Protein AF-R9M373-F1 (afdb_monomer_lite)

Foldseek 3Di:
DDFAAAPQDLCQAVQNNVVLCVQPVQQAQDQFKWKAFLLARHTWTDCLFDADSPPRDTDPDDPVDKDWTWAADPVQAKTWTWIHDNNQSKIWGKIWGGVQLAADSRSSSVRHHRVVSRVAQDPCSRQFTSMWMAGRNPRDTHTDGPPDQWDDDAQKTKGWDWDDDPDDPTTMIIIMMGRHHDPDDDDD

Sequence (188 aa):
ETRYSSNTSDEDCYLCGGGIESLVPSYWGQDNIALISLNTFEIKPLEINRYDRLNGQLIEEYAGVVSFGGGGSTDGGFSASLMLDYDRGYATGSVDFLADETLDVDKAASFLCADCLNEILPQKVSQCFGVGAINLATKEIQLFEENLAGFGLEDFYIDCNLAERKNGDSRQMDILIFYCPIRYEETP

Radius of gyration: 16.65 Å; chains: 1; bounding box: 42×46×45 Å

Secondary structure (DSSP, 8-state):
---------TTT-TTTSS-GGGTSTTTTTSS-EEEEETTT--EEEE-SS-B-TTT--B--S----EEEEEEE-TTS--EEEEEEETTTTEEEEEEE-GGGSS--HHHHHHHS-HHHHHHHS-TTGGGEEEEEEEETTT--EEEEETT--EEEETTEEEEEEEE--SS-SS-EEEEEEEE---SSPPP-

Structure (mmCIF, N/CA/C/O backbone):
data_AF-R9M373-F1
#
_entry.id   AF-R9M373-F1
#
loop_
_atom_site.group_PDB
_atom_site.id
_atom_site.type_symbol
_atom_site.label_atom_id
_atom_site.label_alt_id
_atom_site.label_comp_id
_atom_site.label_asym_id
_atom_site.label_entity_id
_atom_site.label_seq_id
_atom_site.pdbx_PDB_ins_code
_atom_site.Cartn_x
_atom_site.Cartn_y
_atom_site.Cartn_z
_atom_site.occupancy
_atom_site.B_iso_or_equiv
_atom_site.auth_seq_id
_atom_site.auth_comp_id
_atom_site.auth_asym_id
_atom_site.auth_atom_id
_atom_site.pdbx_PDB_model_num
ATOM 1 N N . GLU A 1 1 ? -11.191 -17.474 18.872 1.00 67.94 1 GLU A N 1
ATOM 2 C CA . GLU A 1 1 ? -10.934 -16.739 17.621 1.00 67.94 1 GLU A CA 1
ATOM 3 C C . GLU A 1 1 ? -11.798 -15.496 17.627 1.00 67.94 1 GLU A C 1
ATOM 5 O O . GLU A 1 1 ? -12.992 -15.614 17.892 1.00 67.94 1 GLU A O 1
ATOM 10 N N . THR A 1 2 ? -11.195 -14.324 17.444 1.00 81.62 2 THR A N 1
ATOM 11 C CA . THR A 1 2 ? -11.949 -13.090 17.195 1.00 81.62 2 THR A CA 1
ATOM 12 C C . THR A 1 2 ? -12.464 -13.168 15.765 1.00 81.62 2 THR A C 1
ATOM 14 O O . THR A 1 2 ? -11.688 -13.498 14.874 1.00 81.62 2 THR A O 1
ATOM 17 N N . ARG A 1 3 ? -13.760 -12.931 15.555 1.00 89.44 3 ARG A N 1
ATOM 18 C CA . ARG A 1 3 ? -14.347 -12.818 14.219 1.00 89.44 3 ARG A CA 1
ATOM 19 C C . ARG A 1 3 ? -14.961 -11.444 14.056 1.00 89.44 3 ARG A C 1
ATOM 21 O O . ARG A 1 3 ? -15.673 -10.985 14.950 1.00 89.44 3 ARG A O 1
ATOM 28 N N . TYR A 1 4 ? -14.702 -10.835 12.913 1.00 92.25 4 TYR A N 1
ATOM 29 C CA . TYR A 1 4 ? -15.254 -9.552 12.518 1.00 92.25 4 TYR A CA 1
ATOM 30 C C . TYR A 1 4 ? -16.490 -9.770 11.648 1.00 92.25 4 TYR A C 1
ATOM 32 O O . TYR A 1 4 ? -16.604 -10.776 10.946 1.00 92.25 4 TYR A O 1
ATOM 40 N N . SER A 1 5 ? -17.441 -8.846 11.723 1.00 93.69 5 SER A N 1
ATOM 41 C CA . SER A 1 5 ? -18.683 -8.896 10.953 1.00 93.69 5 SER A CA 1
ATOM 42 C C . SER A 1 5 ? -18.801 -7.666 10.074 1.00 93.69 5 SER A C 1
ATOM 44 O O . SER A 1 5 ? -18.445 -6.573 10.505 1.00 93.69 5 SER A O 1
ATOM 46 N N . SER A 1 6 ? -19.373 -7.843 8.891 1.00 96.44 6 SER A N 1
ATOM 47 C CA . SER A 1 6 ? -19.693 -6.765 7.965 1.00 96.44 6 SER A CA 1
ATOM 48 C C . SER A 1 6 ? -21.074 -6.998 7.357 1.00 96.44 6 SER A C 1
ATOM 50 O O . SER A 1 6 ? -21.502 -8.144 7.211 1.00 96.44 6 SER A O 1
ATOM 52 N N . ASN A 1 7 ? -21.769 -5.907 7.031 1.00 95.94 7 ASN A N 1
ATOM 53 C CA . ASN A 1 7 ? -23.019 -5.938 6.266 1.00 95.94 7 ASN A CA 1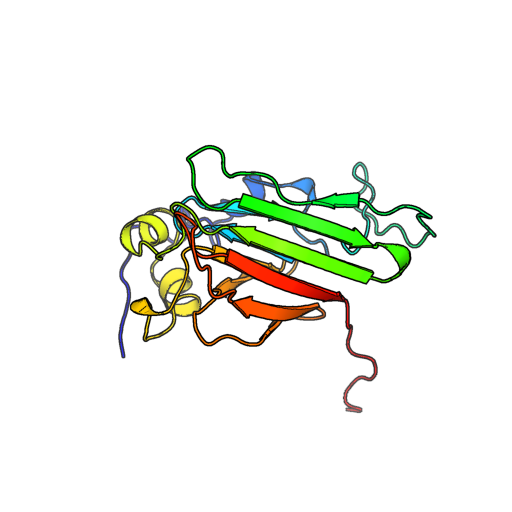
ATOM 54 C C . ASN A 1 7 ? -22.785 -5.739 4.759 1.00 95.94 7 ASN A C 1
ATOM 56 O O . ASN A 1 7 ? -23.743 -5.790 3.989 1.00 95.94 7 ASN A O 1
ATOM 60 N N . THR A 1 8 ? -21.543 -5.475 4.352 1.00 96.00 8 THR A N 1
ATOM 61 C CA . THR A 1 8 ? -21.141 -5.308 2.954 1.00 96.00 8 THR A CA 1
ATOM 62 C C . THR A 1 8 ? -21.197 -6.663 2.259 1.00 96.00 8 THR A C 1
ATOM 64 O O . THR A 1 8 ? -20.643 -7.642 2.767 1.00 96.00 8 THR A O 1
ATOM 67 N N . SER A 1 9 ? -21.906 -6.720 1.131 1.00 96.50 9 SER A N 1
ATOM 68 C CA . SER A 1 9 ? -21.989 -7.916 0.290 1.00 96.50 9 SER A CA 1
ATOM 69 C C . SER A 1 9 ? -20.640 -8.204 -0.377 1.00 96.50 9 SER A C 1
ATOM 71 O O . SER A 1 9 ? -19.768 -7.335 -0.420 1.00 96.50 9 SER A O 1
ATOM 73 N N . ASP A 1 10 ? -20.454 -9.410 -0.911 1.00 95.94 10 ASP A N 1
ATOM 74 C CA . ASP A 1 10 ? -19.231 -9.729 -1.655 1.00 95.94 10 ASP A CA 1
ATOM 75 C C . ASP A 1 10 ? -19.143 -8.907 -2.949 1.00 95.94 10 ASP A C 1
ATOM 77 O O . ASP A 1 10 ? -18.059 -8.495 -3.352 1.00 95.94 10 ASP A O 1
ATOM 81 N N . GLU A 1 11 ? -20.284 -8.601 -3.571 1.00 95.81 11 GLU A N 1
ATOM 82 C CA . GLU A 1 11 ? -20.364 -7.782 -4.780 1.00 95.81 11 GLU A CA 1
ATOM 83 C C . GLU A 1 11 ? -20.039 -6.304 -4.526 1.00 95.81 11 GLU A C 1
ATOM 85 O O . GLU A 1 11 ? -19.428 -5.659 -5.376 1.00 95.81 11 GLU A O 1
ATOM 90 N N . ASP A 1 12 ? -20.420 -5.770 -3.362 1.00 96.38 12 ASP A N 1
ATOM 91 C CA . ASP A 1 12 ? -20.138 -4.383 -2.965 1.00 96.38 12 ASP A CA 1
ATOM 92 C C . ASP A 1 12 ? -18.781 -4.237 -2.250 1.00 96.38 12 ASP A C 1
ATOM 94 O O . ASP A 1 12 ? -18.346 -3.122 -1.947 1.00 96.38 12 ASP A O 1
ATOM 98 N N . CYS A 1 13 ? -18.101 -5.349 -1.958 1.00 96.88 13 CYS A N 1
ATOM 99 C CA . CYS A 1 13 ? -16.799 -5.348 -1.308 1.00 96.88 13 CYS A CA 1
ATOM 100 C C . CYS A 1 13 ? -15.753 -4.702 -2.215 1.00 96.88 13 CYS A C 1
ATOM 102 O O . CYS A 1 13 ? -15.557 -5.098 -3.365 1.00 96.88 13 CYS A O 1
ATOM 104 N N . TYR A 1 14 ? -14.998 -3.748 -1.682 1.00 95.88 14 TYR A N 1
ATOM 105 C CA . TYR A 1 14 ? -13.981 -3.073 -2.477 1.00 95.88 14 TYR A CA 1
ATOM 106 C C . TYR A 1 14 ? -12.875 -4.034 -2.925 1.00 95.88 14 TYR A C 1
ATOM 108 O O . TYR A 1 14 ? -12.400 -3.914 -4.049 1.00 95.88 14 TYR A O 1
ATOM 116 N N . LEU A 1 15 ? -12.488 -5.007 -2.096 1.00 95.25 15 LEU A N 1
ATOM 117 C CA . LEU A 1 15 ? -11.360 -5.888 -2.396 1.00 95.25 15 LEU A CA 1
ATOM 118 C C . LEU A 1 15 ? -11.719 -7.012 -3.383 1.00 95.25 15 LEU A C 1
ATOM 120 O O . LEU A 1 15 ? -11.075 -7.148 -4.429 1.00 95.25 15 LEU A O 1
ATOM 124 N N . CYS A 1 16 ? -12.748 -7.805 -3.062 1.00 95.94 16 CYS A N 1
ATOM 125 C CA . CYS A 1 16 ? -13.156 -8.964 -3.865 1.00 95.94 16 CYS A CA 1
ATOM 126 C C . CYS A 1 16 ? -14.261 -8.654 -4.891 1.00 95.94 16 CYS A C 1
ATOM 128 O O . CYS A 1 16 ? -14.326 -9.326 -5.919 1.00 95.94 16 CYS A O 1
ATOM 130 N N . GLY A 1 17 ? -15.071 -7.616 -4.663 1.00 93.75 17 GLY A N 1
ATOM 131 C CA . GLY A 1 17 ? -16.149 -7.176 -5.558 1.00 93.75 17 GLY A CA 1
ATOM 132 C C . GLY A 1 17 ? -15.700 -6.235 -6.682 1.00 93.75 17 GLY A C 1
ATOM 133 O O . GLY A 1 17 ? -16.482 -5.908 -7.571 1.00 93.75 17 GLY A O 1
ATOM 134 N N . GLY A 1 18 ? -14.431 -5.816 -6.692 1.00 89.44 18 GLY A N 1
ATOM 135 C CA . GLY A 1 18 ? -13.848 -5.016 -7.775 1.00 89.44 18 GLY A CA 1
ATOM 136 C C . GLY A 1 18 ? -13.928 -3.493 -7.582 1.00 89.44 18 GLY A C 1
ATOM 137 O O . GLY A 1 18 ? -13.650 -2.728 -8.509 1.00 89.44 18 GLY A O 1
ATOM 138 N N . GLY A 1 19 ? -14.356 -3.024 -6.404 1.00 90.19 19 GLY A N 1
ATOM 139 C CA . GLY A 1 19 ? -14.487 -1.590 -6.119 1.00 90.19 19 GLY A CA 1
ATOM 140 C C . GLY A 1 19 ? -13.140 -0.862 -6.045 1.00 90.19 19 GLY A C 1
ATOM 141 O O . GLY A 1 19 ? -13.025 0.287 -6.483 1.00 90.19 19 GLY A O 1
ATOM 142 N N . ILE A 1 20 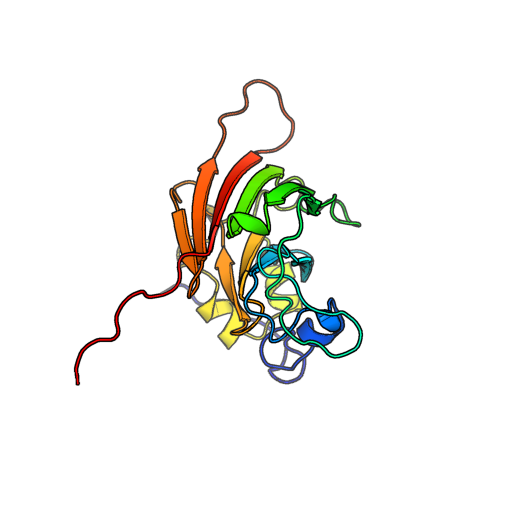? -12.101 -1.539 -5.551 1.00 93.31 20 ILE A N 1
ATOM 143 C CA . ILE A 1 20 ? -10.762 -0.980 -5.341 1.00 93.31 20 ILE A CA 1
ATOM 144 C C . ILE A 1 20 ? -10.065 -0.625 -6.665 1.00 93.31 20 ILE A C 1
ATOM 146 O O . ILE A 1 20 ? -9.329 0.364 -6.742 1.00 93.31 20 ILE A O 1
ATOM 150 N N . GLU A 1 21 ? -10.375 -1.347 -7.746 1.00 92.44 21 GLU A N 1
ATOM 151 C CA . GLU A 1 21 ? -9.830 -1.119 -9.085 1.00 92.44 21 GLU A CA 1
ATOM 152 C C . GLU A 1 21 ? -10.162 0.270 -9.631 1.00 92.44 21 GLU A C 1
ATOM 154 O O . GLU A 1 21 ? -9.400 0.839 -10.413 1.00 92.44 21 GLU A O 1
ATOM 159 N N . SER A 1 22 ? -11.278 0.848 -9.189 1.00 91.50 22 SER A N 1
ATOM 160 C CA . SER A 1 22 ? -11.727 2.166 -9.636 1.00 91.50 22 SER A CA 1
ATOM 161 C C . SER A 1 22 ? -10.944 3.336 -9.022 1.00 91.50 22 SER A C 1
ATOM 163 O O . SER A 1 22 ? -10.948 4.425 -9.596 1.00 91.50 22 SER A O 1
ATOM 165 N N . LEU A 1 23 ? -10.251 3.128 -7.894 1.00 90.12 23 LEU A N 1
ATOM 166 C CA . LEU A 1 23 ? -9.576 4.195 -7.143 1.00 90.12 23 LEU A CA 1
ATOM 167 C C . LEU A 1 23 ? -8.257 4.634 -7.794 1.00 90.12 23 LEU A C 1
ATOM 169 O O . LEU A 1 23 ? -7.962 5.826 -7.871 1.00 90.12 23 LEU A O 1
ATOM 173 N N . VAL A 1 24 ? -7.472 3.673 -8.289 1.00 92.19 24 VAL A N 1
ATOM 174 C CA . VAL A 1 24 ? -6.164 3.895 -8.935 1.00 92.19 24 VAL A CA 1
ATOM 175 C C . VAL A 1 24 ? -6.000 3.005 -10.181 1.00 92.19 24 VAL A C 1
ATOM 177 O O . VAL A 1 24 ? -5.066 2.209 -10.268 1.00 92.19 24 VAL A O 1
ATOM 180 N N . PRO A 1 25 ? -6.888 3.134 -11.186 1.00 92.06 25 PRO A N 1
ATOM 181 C CA . PRO A 1 25 ? -7.076 2.139 -12.248 1.00 92.06 25 PRO A CA 1
ATOM 182 C C . PRO A 1 25 ? -5.810 1.806 -13.040 1.00 92.06 25 PRO A C 1
ATOM 184 O O . PRO A 1 25 ? -5.611 0.661 -13.424 1.00 92.06 25 PRO A O 1
ATOM 187 N N . SER A 1 26 ? -4.928 2.782 -13.264 1.00 92.06 26 SER A N 1
ATOM 188 C CA . SER A 1 26 ? -3.692 2.572 -14.029 1.00 92.06 26 SER A CA 1
ATOM 189 C C . SER A 1 26 ? -2.624 1.753 -13.301 1.00 92.06 26 SER A C 1
ATOM 191 O O . SER A 1 26 ? -1.638 1.396 -13.938 1.00 92.06 26 SER A O 1
ATOM 193 N N . TYR A 1 27 ? -2.774 1.519 -11.995 1.00 94.56 27 TYR A N 1
ATOM 194 C CA . TYR A 1 27 ? -1.766 0.868 -11.156 1.00 94.56 27 TYR A CA 1
ATOM 195 C C . TYR A 1 27 ? -2.063 -0.605 -10.870 1.00 94.56 27 TYR A C 1
ATOM 197 O O . TYR A 1 27 ? -1.144 -1.352 -10.554 1.00 94.56 27 TYR A O 1
ATOM 205 N N . TRP A 1 28 ? -3.316 -1.038 -10.987 1.00 94.88 28 TRP A N 1
ATOM 206 C CA . TRP A 1 28 ? -3.684 -2.428 -10.723 1.00 94.88 28 TRP A CA 1
ATOM 207 C C . TRP A 1 28 ? -3.090 -3.380 -11.759 1.00 94.88 28 TRP A C 1
ATOM 209 O O . TRP A 1 28 ? -3.080 -3.091 -12.956 1.00 94.88 28 TRP A O 1
ATOM 219 N N . GLY A 1 29 ? -2.594 -4.522 -11.285 1.00 94.00 29 GLY A N 1
ATOM 220 C CA . GLY A 1 29 ? -1.852 -5.503 -12.075 1.00 94.00 29 GLY A CA 1
ATOM 221 C C . GLY A 1 29 ? -0.365 -5.181 -12.243 1.00 94.00 29 GLY A C 1
ATOM 222 O O . GLY A 1 29 ? 0.354 -5.988 -12.827 1.00 94.00 29 GLY A O 1
ATOM 223 N N . GLN A 1 30 ? 0.107 -4.031 -11.752 1.00 95.62 30 GLN A N 1
ATOM 224 C CA . GLN A 1 30 ? 1.534 -3.726 -11.727 1.00 95.62 30 GLN A CA 1
ATOM 225 C C . GLN A 1 30 ? 2.219 -4.463 -10.583 1.00 95.62 30 GLN A C 1
ATOM 227 O O . GLN A 1 30 ? 1.673 -4.562 -9.485 1.00 95.62 30 GLN A O 1
ATOM 232 N N . ASP A 1 31 ? 3.453 -4.886 -10.828 1.00 95.81 31 ASP A N 1
ATOM 233 C CA . ASP A 1 31 ? 4.348 -5.391 -9.799 1.00 95.81 31 ASP A CA 1
ATOM 234 C C . ASP A 1 31 ? 4.928 -4.209 -9.013 1.00 95.81 31 ASP A C 1
ATOM 236 O O . ASP A 1 31 ? 6.038 -3.734 -9.235 1.00 95.81 31 ASP A O 1
ATOM 240 N N . ASN A 1 32 ? 4.074 -3.629 -8.183 1.00 97.12 32 ASN A N 1
ATOM 241 C CA . ASN A 1 32 ? 4.335 -2.499 -7.310 1.00 97.12 32 ASN A CA 1
ATOM 242 C C . ASN A 1 32 ? 3.474 -2.665 -6.059 1.00 97.12 32 ASN A C 1
ATOM 244 O O . ASN A 1 32 ? 2.540 -3.470 -6.012 1.00 97.12 32 ASN A O 1
ATOM 248 N N . ILE A 1 33 ? 3.731 -1.829 -5.062 1.00 97.88 33 ILE A N 1
ATOM 249 C CA . ILE A 1 33 ? 2.896 -1.746 -3.867 1.00 97.88 33 ILE A CA 1
ATOM 250 C C . ILE A 1 33 ? 2.289 -0.353 -3.724 1.00 97.88 33 ILE A C 1
ATOM 252 O O . ILE A 1 33 ? 2.711 0.615 -4.360 1.00 97.88 33 ILE A O 1
ATOM 256 N N . ALA A 1 34 ? 1.300 -0.233 -2.854 1.00 98.06 34 ALA A N 1
ATOM 257 C CA . ALA A 1 34 ? 0.755 1.040 -2.420 1.00 98.06 34 ALA A CA 1
ATOM 258 C C . ALA A 1 34 ? 0.628 1.076 -0.899 1.00 98.06 34 ALA A C 1
ATOM 260 O O . ALA A 1 34 ? 0.537 0.039 -0.246 1.00 98.06 34 ALA A O 1
ATOM 261 N N . LEU A 1 35 ? 0.579 2.281 -0.341 1.00 98.12 35 LEU A N 1
ATOM 262 C CA . LEU A 1 35 ? 0.073 2.480 1.014 1.00 98.12 35 LEU A CA 1
ATOM 263 C C . LEU A 1 35 ? -1.449 2.588 0.951 1.00 98.12 35 LEU A C 1
ATOM 265 O O . LEU A 1 35 ? -1.972 3.266 0.065 1.00 98.12 35 LEU A O 1
ATOM 269 N N . ILE A 1 36 ? -2.147 1.949 1.882 1.00 97.62 36 ILE A N 1
ATOM 270 C CA . ILE A 1 36 ? -3.611 1.946 1.951 1.00 97.62 36 ILE A CA 1
ATOM 271 C C . ILE A 1 36 ? -4.077 2.290 3.362 1.00 97.62 36 ILE A C 1
ATOM 273 O O . ILE A 1 36 ? -3.526 1.777 4.334 1.00 97.62 36 ILE A O 1
ATOM 277 N N . SER A 1 37 ? -5.105 3.131 3.474 1.00 97.25 37 SER A N 1
ATOM 278 C CA . SER A 1 37 ? -5.866 3.302 4.716 1.00 97.25 37 SER A CA 1
ATOM 279 C C . SER A 1 37 ? -7.083 2.385 4.706 1.00 97.25 37 SER A C 1
ATOM 281 O O . SER A 1 37 ? -7.875 2.452 3.777 1.00 97.25 37 SER A O 1
ATOM 283 N N . LEU A 1 38 ? -7.301 1.564 5.731 1.00 96.50 38 LEU A N 1
ATOM 284 C CA . LEU A 1 38 ? -8.555 0.813 5.880 1.00 96.50 38 LEU A CA 1
ATOM 285 C C . LEU A 1 38 ? -9.683 1.649 6.490 1.00 96.50 38 LEU A C 1
ATOM 287 O O . LEU A 1 38 ? -10.848 1.276 6.379 1.00 96.50 38 LEU A O 1
ATOM 291 N N . ASN A 1 39 ? -9.360 2.785 7.108 1.00 95.94 39 ASN A N 1
ATOM 292 C CA . ASN A 1 39 ? -10.372 3.681 7.661 1.00 95.94 39 ASN A CA 1
ATOM 293 C C . ASN A 1 39 ? -11.079 4.485 6.563 1.00 95.94 39 ASN A C 1
ATOM 295 O O . ASN A 1 39 ? -12.241 4.853 6.729 1.00 95.94 39 ASN A O 1
ATOM 299 N N . THR A 1 40 ? -10.372 4.798 5.475 1.00 94.88 40 THR A N 1
ATOM 300 C CA . THR A 1 40 ? -10.854 5.691 4.405 1.00 94.88 40 THR A CA 1
ATOM 301 C C . THR A 1 40 ? -10.827 5.034 3.027 1.00 94.88 40 THR A C 1
ATOM 303 O O . THR A 1 40 ? -11.447 5.534 2.090 1.00 94.88 40 THR A O 1
ATOM 306 N N . PHE A 1 41 ? -10.123 3.906 2.902 1.00 93.81 41 PHE A N 1
ATOM 307 C CA . PHE A 1 41 ? -9.837 3.213 1.647 1.00 93.81 41 PHE A CA 1
ATOM 308 C C . PHE A 1 41 ? -9.029 4.042 0.636 1.00 93.81 41 PHE A C 1
ATOM 310 O O . PHE A 1 41 ? -8.964 3.698 -0.543 1.00 93.81 41 PHE A O 1
ATOM 317 N N . GLU A 1 42 ? -8.371 5.120 1.083 1.00 95.12 42 GLU A N 1
ATOM 318 C CA . GLU A 1 42 ? -7.464 5.898 0.240 1.00 95.12 42 GLU A CA 1
ATOM 319 C C . GLU A 1 42 ? -6.173 5.110 -0.045 1.00 95.12 42 GLU A C 1
ATOM 321 O O . GLU A 1 42 ? -5.578 4.513 0.856 1.00 95.12 42 GLU A O 1
ATOM 326 N N . ILE A 1 43 ? -5.731 5.130 -1.308 1.00 95.88 43 ILE A N 1
ATOM 327 C CA . ILE A 1 43 ? -4.579 4.369 -1.805 1.00 95.88 43 ILE A CA 1
ATOM 328 C C . ILE A 1 43 ? -3.544 5.328 -2.382 1.00 95.88 43 ILE A C 1
ATOM 330 O O . ILE A 1 43 ? -3.859 6.183 -3.210 1.00 95.88 43 ILE A O 1
ATOM 334 N N . LYS A 1 44 ? -2.285 5.150 -1.981 1.00 96.50 44 LYS A N 1
ATOM 335 C CA . LYS A 1 44 ? -1.132 5.915 -2.465 1.00 96.50 44 LYS A CA 1
ATOM 336 C C . LYS A 1 44 ? -0.122 4.961 -3.110 1.00 96.50 44 LYS A C 1
ATOM 338 O O . LYS A 1 44 ? 0.703 4.388 -2.395 1.00 96.50 44 LYS A O 1
ATOM 343 N N . PRO A 1 45 ? -0.187 4.766 -4.440 1.00 96.88 45 PRO A N 1
ATOM 344 C CA . PRO A 1 45 ? 0.740 3.900 -5.160 1.00 96.88 45 PRO A CA 1
ATOM 345 C C . PRO A 1 45 ? 2.192 4.356 -5.025 1.00 96.88 45 PRO A C 1
ATOM 347 O O . PRO A 1 45 ? 2.490 5.550 -5.118 1.00 96.88 45 PRO A O 1
ATOM 350 N N . LEU A 1 46 ? 3.091 3.393 -4.845 1.00 96.75 46 LEU A N 1
ATOM 351 C CA . LEU A 1 46 ? 4.533 3.591 -4.804 1.00 96.75 46 LEU A CA 1
ATOM 352 C C . LEU A 1 46 ? 5.134 2.936 -6.046 1.00 96.75 46 LEU A C 1
ATOM 354 O O . LEU A 1 46 ? 5.265 1.720 -6.130 1.00 96.75 46 LEU A O 1
ATOM 358 N N . GLU A 1 47 ? 5.462 3.763 -7.035 1.00 93.75 47 GLU A N 1
ATOM 359 C CA . GLU A 1 47 ? 6.049 3.302 -8.293 1.00 93.75 47 GLU A CA 1
ATOM 360 C C . GLU A 1 47 ? 7.540 3.012 -8.070 1.00 93.75 47 GLU A C 1
ATOM 362 O O . GLU A 1 47 ? 8.368 3.915 -8.144 1.00 93.75 47 GLU A O 1
ATOM 367 N N . ILE A 1 48 ? 7.879 1.771 -7.724 1.00 95.56 48 ILE A N 1
ATOM 368 C CA . ILE A 1 48 ? 9.268 1.297 -7.646 1.00 95.56 48 ILE A CA 1
ATOM 369 C C . ILE A 1 48 ? 9.678 0.763 -9.022 1.00 95.56 48 ILE A C 1
ATOM 371 O O . ILE A 1 48 ? 10.687 1.193 -9.581 1.00 95.56 48 ILE A O 1
ATOM 375 N N . ASN A 1 49 ? 8.834 -0.088 -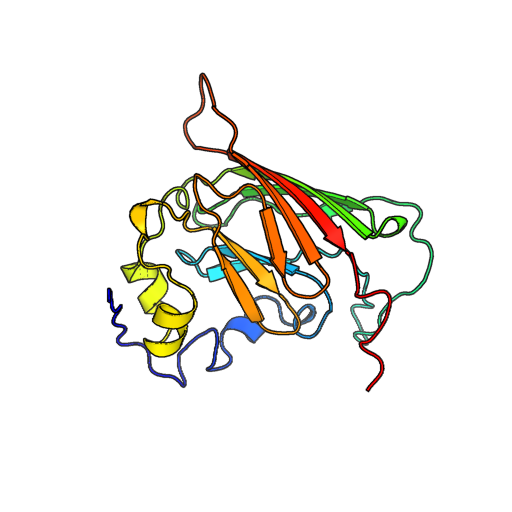9.603 1.00 96.19 49 ASN A N 1
ATOM 376 C CA . ASN A 1 49 ? 8.895 -0.510 -10.995 1.00 96.19 49 ASN A CA 1
ATOM 377 C C . ASN A 1 49 ? 8.107 0.479 -11.864 1.00 96.19 49 ASN A C 1
ATOM 379 O O . ASN A 1 49 ? 6.965 0.823 -11.557 1.00 96.19 49 ASN A O 1
ATOM 383 N N . ARG A 1 50 ? 8.702 0.963 -12.957 1.00 95.81 50 ARG A N 1
ATOM 384 C CA . ARG A 1 50 ? 8.075 1.990 -13.805 1.00 95.81 50 ARG A CA 1
ATOM 385 C C . ARG A 1 50 ? 7.237 1.369 -14.906 1.00 95.81 50 ARG A C 1
ATOM 387 O O . ARG A 1 50 ? 7.701 0.464 -15.588 1.00 95.81 50 ARG A O 1
ATOM 394 N N . TYR A 1 51 ? 6.056 1.926 -15.145 1.00 95.81 51 TYR A N 1
ATOM 395 C CA . TYR A 1 51 ? 5.146 1.461 -16.190 1.00 95.81 51 TYR A CA 1
ATOM 396 C C . TYR A 1 51 ? 4.731 2.603 -17.113 1.00 95.81 51 TYR A C 1
ATOM 398 O O . TYR A 1 51 ? 4.450 3.723 -16.674 1.00 95.81 51 TYR A O 1
ATOM 406 N N . ASP A 1 52 ? 4.656 2.312 -18.408 1.00 92.69 52 ASP A N 1
ATOM 407 C CA . ASP A 1 52 ? 4.117 3.238 -19.393 1.00 92.69 52 ASP A CA 1
ATOM 408 C C . ASP A 1 52 ? 2.615 3.422 -19.153 1.00 92.69 52 ASP A C 1
ATOM 410 O O . ASP A 1 52 ? 1.830 2.475 -19.104 1.00 92.69 52 ASP A O 1
ATOM 414 N N . ARG A 1 53 ? 2.197 4.678 -18.990 1.00 86.62 53 ARG A N 1
ATOM 415 C CA . ARG A 1 53 ? 0.820 5.021 -18.609 1.00 86.62 53 ARG A CA 1
ATOM 416 C C . ARG A 1 53 ? -0.203 4.803 -19.722 1.00 86.62 53 ARG A C 1
ATOM 418 O O . ARG A 1 53 ? -1.397 4.789 -19.432 1.00 86.62 53 ARG A O 1
ATOM 425 N N . LEU A 1 54 ? 0.234 4.692 -20.975 1.00 87.88 54 LEU A N 1
ATOM 426 C CA . LEU A 1 54 ? -0.641 4.524 -22.134 1.00 87.88 54 LEU A CA 1
ATOM 427 C C . LEU A 1 54 ? -0.901 3.051 -22.433 1.00 87.88 54 LEU A C 1
ATOM 429 O O . LEU A 1 54 ? -2.029 2.697 -22.769 1.00 87.88 54 LEU A O 1
ATOM 433 N N . ASN A 1 55 ? 0.129 2.209 -22.350 1.00 89.50 55 ASN A N 1
ATOM 434 C CA . ASN A 1 55 ? 0.037 0.800 -22.735 1.00 89.50 55 ASN A CA 1
ATOM 435 C C . ASN A 1 55 ? 0.209 -0.189 -21.565 1.00 89.50 55 ASN A C 1
ATOM 437 O O . ASN A 1 55 ? -0.016 -1.381 -21.765 1.00 89.50 55 ASN A O 1
ATOM 441 N N . GLY A 1 56 ? 0.573 0.287 -20.370 1.00 90.06 56 GLY A N 1
ATOM 442 C CA . GLY A 1 56 ? 0.738 -0.532 -19.168 1.00 90.06 56 GLY A CA 1
ATOM 443 C C . GLY A 1 56 ? 1.965 -1.446 -19.184 1.00 90.06 56 GLY A C 1
ATOM 444 O O . GLY A 1 56 ? 2.027 -2.374 -18.385 1.00 90.06 56 GLY A O 1
ATOM 445 N N . GLN A 1 57 ? 2.922 -1.238 -20.092 1.00 94.88 57 GLN A N 1
ATOM 446 C CA . GLN A 1 57 ? 4.136 -2.052 -20.177 1.00 94.88 57 GLN A CA 1
ATOM 447 C C . GLN A 1 57 ? 5.200 -1.579 -19.190 1.00 94.88 57 GLN A C 1
ATOM 449 O O . GLN A 1 57 ? 5.369 -0.378 -18.974 1.00 94.88 57 GLN A O 1
ATOM 454 N N . LEU A 1 58 ? 5.936 -2.537 -18.624 1.00 95.69 58 LEU A N 1
ATOM 455 C CA . LEU A 1 58 ? 7.095 -2.269 -17.779 1.00 95.69 58 LEU A CA 1
ATOM 456 C C . LEU A 1 58 ? 8.175 -1.529 -18.587 1.00 95.69 58 LEU A C 1
ATOM 458 O O . LEU A 1 58 ? 8.505 -1.916 -19.708 1.00 95.69 58 LEU A O 1
ATOM 462 N N . ILE A 1 59 ? 8.72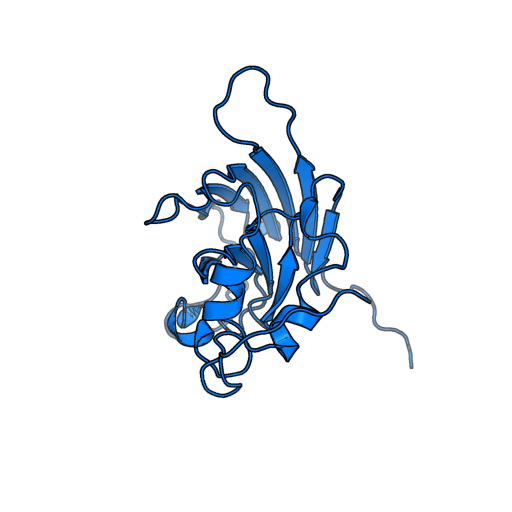5 -0.464 -18.008 1.00 95.88 59 ILE A N 1
ATOM 463 C CA . ILE A 1 59 ? 9.807 0.335 -18.583 1.00 95.88 59 ILE A CA 1
ATOM 464 C C . ILE A 1 59 ? 11.133 -0.151 -17.993 1.00 95.88 59 ILE A C 1
ATOM 466 O O . ILE A 1 59 ? 11.551 0.285 -16.920 1.00 95.88 59 ILE A O 1
ATOM 470 N N . GLU A 1 60 ? 11.824 -1.015 -18.732 1.00 93.75 60 GLU A N 1
ATOM 471 C CA . GLU A 1 60 ? 13.132 -1.580 -18.365 1.00 93.75 60 GLU A CA 1
ATOM 472 C C . GLU A 1 60 ? 14.302 -0.704 -18.855 1.00 93.75 60 GLU A C 1
ATOM 474 O O . GLU A 1 60 ? 15.256 -1.166 -19.482 1.00 93.75 60 GLU A O 1
ATOM 479 N N . GLU A 1 61 ? 14.217 0.600 -18.594 1.00 94.50 61 GLU A N 1
ATOM 480 C CA . GLU A 1 61 ? 15.231 1.585 -18.984 1.00 94.50 61 GLU A CA 1
ATOM 481 C C . GLU A 1 61 ? 15.768 2.335 -17.762 1.00 94.50 61 GLU A C 1
ATOM 483 O O . GLU A 1 61 ? 15.068 2.494 -16.763 1.00 94.50 61 GLU A O 1
ATOM 488 N N . TYR A 1 62 ? 16.995 2.853 -17.856 1.00 94.44 62 TYR A N 1
ATOM 489 C CA . TYR A 1 62 ? 17.585 3.696 -16.813 1.00 94.44 62 TYR A CA 1
ATOM 490 C C . TYR A 1 62 ? 16.834 5.033 -16.701 1.00 94.44 62 TYR A C 1
ATOM 492 O O . TYR A 1 62 ? 16.664 5.744 -17.694 1.00 94.44 62 TYR A O 1
ATOM 500 N N . ALA A 1 63 ? 16.376 5.385 -15.501 1.00 94.44 63 ALA A N 1
ATOM 501 C CA . ALA A 1 63 ? 15.647 6.616 -15.216 1.00 94.44 63 ALA A CA 1
ATOM 502 C C . ALA A 1 63 ? 16.589 7.815 -15.048 1.00 94.44 63 ALA A C 1
ATOM 504 O O . ALA A 1 63 ? 16.316 8.897 -15.570 1.00 94.44 63 ALA A O 1
ATOM 505 N N . GLY A 1 64 ? 17.682 7.637 -14.301 1.00 94.62 64 GLY A N 1
ATOM 506 C CA . GLY A 1 64 ? 18.632 8.693 -13.949 1.00 94.62 64 GLY A CA 1
ATOM 507 C C . GLY A 1 64 ? 18.075 9.763 -13.011 1.00 94.62 64 GLY A C 1
ATOM 508 O O . GLY A 1 64 ? 18.694 10.817 -12.855 1.00 94.62 64 GLY A O 1
ATOM 509 N N . VAL A 1 65 ? 16.913 9.513 -12.408 1.00 92.69 65 VAL A N 1
ATOM 510 C CA . VAL A 1 65 ? 16.205 10.433 -11.515 1.00 92.69 65 VAL A CA 1
ATOM 511 C C . VAL A 1 65 ? 15.548 9.665 -10.376 1.00 92.69 65 VAL A C 1
ATOM 513 O O . VAL A 1 65 ? 15.147 8.516 -10.539 1.00 92.69 65 VAL A O 1
ATOM 516 N N . VAL A 1 66 ? 15.386 10.345 -9.245 1.00 93.88 66 VAL A N 1
ATOM 517 C CA . VAL A 1 66 ? 14.512 9.907 -8.152 1.00 93.88 66 VAL A CA 1
ATOM 518 C C . VAL A 1 66 ? 13.174 10.633 -8.242 1.00 93.88 66 VAL A C 1
ATOM 520 O O . VAL A 1 66 ? 13.077 11.711 -8.838 1.00 93.88 66 VAL A O 1
ATOM 523 N N . SER A 1 67 ? 12.150 10.065 -7.622 1.00 94.94 67 SER A N 1
ATOM 524 C CA . SER A 1 67 ? 10.830 10.681 -7.500 1.00 94.94 67 SER A CA 1
ATOM 525 C C . SER A 1 67 ? 10.392 10.769 -6.049 1.00 94.94 67 SER A C 1
ATOM 527 O O . SER A 1 67 ? 11.009 10.178 -5.167 1.00 94.94 67 SER A O 1
ATOM 529 N N . PHE A 1 68 ? 9.327 11.524 -5.806 1.00 94.06 68 PHE A N 1
ATOM 530 C CA . PHE A 1 68 ? 8.696 11.621 -4.501 1.00 94.06 68 PHE A CA 1
ATOM 531 C C . PHE A 1 68 ? 7.269 11.084 -4.581 1.00 94.06 68 PHE A C 1
ATOM 533 O O . PHE A 1 68 ? 6.476 11.536 -5.406 1.00 94.06 68 PHE A O 1
ATOM 540 N N . GLY A 1 69 ? 6.963 10.109 -3.728 1.00 92.94 69 GLY A N 1
ATOM 541 C CA . GLY A 1 69 ? 5.653 9.484 -3.585 1.00 92.94 69 GLY A CA 1
ATOM 542 C C . GLY A 1 69 ? 4.986 9.825 -2.251 1.00 92.94 69 GLY A C 1
ATOM 543 O O . GLY A 1 69 ? 5.626 10.322 -1.319 1.00 92.94 69 GLY A O 1
ATOM 544 N N . GLY A 1 70 ? 3.689 9.529 -2.160 1.00 92.19 70 GLY A N 1
ATOM 545 C CA . GLY A 1 70 ? 2.872 9.776 -0.972 1.00 92.19 70 GLY A CA 1
ATOM 546 C C . GLY A 1 70 ? 1.933 10.976 -1.124 1.00 92.19 70 GLY A C 1
ATOM 547 O O . GLY A 1 70 ? 1.161 11.051 -2.077 1.00 92.19 70 GLY A O 1
ATOM 548 N N . GLY A 1 71 ? 1.960 11.883 -0.151 1.00 93.25 71 GLY A N 1
ATOM 549 C CA . GLY A 1 71 ? 1.003 12.972 0.048 1.00 93.25 71 GLY A CA 1
ATOM 550 C C . GLY A 1 71 ? 0.104 12.741 1.267 1.00 93.25 71 GLY A C 1
ATOM 551 O O . GLY A 1 71 ? 0.045 11.636 1.805 1.00 93.25 71 GLY A O 1
ATOM 552 N N . GLY A 1 72 ? -0.601 13.788 1.698 1.00 90.44 72 GLY A N 1
ATOM 553 C CA . GLY A 1 72 ? -1.612 13.702 2.757 1.00 90.44 72 GLY A CA 1
ATOM 554 C C . GLY A 1 72 ? -2.926 13.119 2.243 1.00 90.44 72 GLY A C 1
ATOM 555 O O . GLY A 1 72 ? -3.251 13.292 1.066 1.00 90.44 72 GLY A O 1
ATOM 556 N N . SER A 1 73 ? -3.657 12.403 3.093 1.00 88.56 73 SER A N 1
ATOM 557 C CA . SER A 1 73 ? -5.024 11.968 2.786 1.00 88.56 73 SER A CA 1
ATOM 558 C C . SER A 1 73 ? -5.984 13.153 2.781 1.00 88.56 73 SER A C 1
ATOM 560 O O . SER A 1 73 ? -5.817 14.116 3.536 1.00 88.56 73 SER A O 1
ATOM 562 N N . THR A 1 74 ? -6.981 13.106 1.904 1.00 79.94 74 THR A N 1
ATOM 563 C CA . THR A 1 74 ? -7.901 14.238 1.676 1.00 79.94 74 THR A CA 1
ATOM 564 C C . THR A 1 74 ? -8.817 14.538 2.863 1.00 79.94 74 THR A C 1
ATOM 566 O O . THR A 1 74 ? -9.259 15.674 3.033 1.00 79.94 74 THR A O 1
ATOM 569 N N . ASP A 1 75 ? -9.059 13.547 3.712 1.00 82.00 75 ASP A N 1
ATOM 570 C CA . ASP A 1 75 ? -9.939 13.586 4.880 1.00 82.00 75 ASP A CA 1
ATOM 571 C C . ASP A 1 75 ? -9.183 13.601 6.220 1.00 82.00 75 ASP A C 1
ATOM 573 O O . ASP A 1 75 ? -9.789 13.480 7.285 1.00 82.00 75 ASP A O 1
ATOM 577 N N . GLY A 1 76 ? -7.861 13.794 6.181 1.00 81.00 76 GLY A N 1
ATOM 578 C CA . GLY A 1 76 ? -7.027 13.813 7.380 1.00 81.00 76 GLY A CA 1
ATOM 579 C C . GLY A 1 76 ? -6.662 12.430 7.926 1.00 81.00 76 GLY A C 1
ATOM 580 O O . GLY A 1 76 ? -6.177 12.367 9.057 1.00 81.00 76 GLY A O 1
ATOM 581 N N . GLY A 1 77 ? -6.853 11.356 7.142 1.00 90.56 77 GLY A N 1
ATOM 582 C CA . GLY A 1 77 ? -6.167 10.071 7.333 1.00 90.56 77 GLY A CA 1
ATOM 583 C C . GLY A 1 77 ? -4.639 10.213 7.272 1.00 90.56 77 GLY A C 1
ATOM 584 O O . GLY A 1 77 ? -4.080 11.275 7.543 1.00 90.56 77 GLY A O 1
ATOM 585 N N . PHE A 1 78 ? -3.919 9.170 6.888 1.00 95.62 78 PHE A N 1
ATOM 586 C CA . PHE A 1 78 ? -2.456 9.204 6.915 1.00 95.62 78 PHE A CA 1
ATOM 587 C C . PHE A 1 78 ? -1.826 10.180 5.913 1.00 95.62 78 PHE A C 1
ATOM 589 O O . PHE A 1 78 ? -2.409 10.549 4.889 1.00 95.62 78 PHE A O 1
ATOM 596 N N . SER A 1 79 ? -0.582 10.565 6.179 1.00 95.56 79 SER A N 1
ATOM 597 C CA . SER A 1 79 ? 0.272 11.279 5.236 1.00 95.56 79 SER A CA 1
ATOM 598 C C . SER A 1 79 ? 1.566 10.513 5.033 1.00 95.56 79 SER A C 1
ATOM 600 O O . SER A 1 79 ? 2.159 10.023 5.987 1.00 95.56 79 SER A O 1
ATOM 602 N N . ALA A 1 80 ? 2.028 10.433 3.792 1.00 96.62 80 ALA A N 1
ATOM 603 C CA . ALA A 1 80 ? 3.262 9.741 3.453 1.00 96.62 80 ALA A CA 1
ATOM 604 C C . ALA A 1 80 ? 4.216 10.666 2.696 1.00 96.62 80 ALA A C 1
ATOM 606 O O . ALA A 1 80 ? 3.788 11.495 1.895 1.00 96.62 80 ALA A O 1
ATOM 607 N N . SER A 1 81 ? 5.515 10.520 2.930 1.00 96.62 81 SER A N 1
ATOM 608 C CA . SER A 1 81 ? 6.555 11.243 2.200 1.00 96.62 81 SER A CA 1
ATOM 609 C C . SER A 1 81 ? 7.708 10.293 1.928 1.00 96.62 81 SER A C 1
ATOM 611 O O . SER A 1 81 ? 8.521 10.047 2.821 1.00 96.62 81 SER A O 1
ATOM 613 N N . LEU A 1 82 ? 7.772 9.762 0.705 1.00 97.88 82 LEU A N 1
ATOM 614 C CA . LEU A 1 82 ? 8.787 8.797 0.292 1.00 97.88 82 LEU A CA 1
ATOM 615 C C . LEU A 1 82 ? 9.594 9.308 -0.893 1.00 97.88 82 LEU A C 1
ATOM 617 O O . LEU A 1 82 ? 9.040 9.872 -1.829 1.00 97.88 82 LEU A O 1
ATOM 621 N N . MET A 1 83 ? 10.893 9.040 -0.875 1.00 97.94 83 MET A N 1
ATOM 622 C CA . MET A 1 83 ? 11.752 9.069 -2.050 1.00 97.94 83 MET A CA 1
ATOM 623 C C . MET A 1 83 ? 11.716 7.692 -2.721 1.00 97.94 83 MET A C 1
ATOM 625 O O . MET A 1 83 ? 11.891 6.677 -2.052 1.00 97.94 83 MET A O 1
ATOM 629 N N . LEU A 1 84 ? 11.510 7.674 -4.033 1.00 97.56 84 LEU A N 1
ATOM 630 C CA . LEU A 1 84 ? 11.471 6.493 -4.890 1.00 97.56 84 LEU A CA 1
ATOM 631 C C . LEU A 1 84 ? 12.721 6.503 -5.777 1.00 97.56 84 LEU A C 1
ATOM 633 O O . LEU A 1 84 ? 12.921 7.450 -6.545 1.00 97.56 84 LEU A O 1
ATOM 637 N N . ASP A 1 85 ? 13.558 5.477 -5.665 1.00 97.06 85 ASP A N 1
ATOM 638 C CA . ASP A 1 85 ? 14.719 5.257 -6.529 1.00 97.06 85 ASP A CA 1
ATOM 639 C C . ASP A 1 85 ? 14.433 4.067 -7.451 1.00 97.06 85 ASP A C 1
ATOM 641 O O . ASP A 1 85 ? 14.583 2.904 -7.070 1.00 97.06 85 ASP A O 1
ATOM 645 N N . TYR A 1 86 ? 13.989 4.385 -8.668 1.00 93.81 86 TYR A N 1
ATOM 646 C CA . TYR A 1 86 ? 13.603 3.402 -9.679 1.00 93.81 86 TYR A CA 1
ATOM 647 C C . TYR A 1 86 ? 14.778 2.523 -10.110 1.00 93.81 86 TYR A C 1
ATOM 649 O O . TYR A 1 86 ? 14.643 1.313 -10.252 1.00 93.81 86 TYR A O 1
ATOM 657 N N . ASP A 1 87 ? 15.950 3.135 -10.302 1.00 95.19 87 ASP A N 1
ATOM 658 C CA . ASP A 1 87 ? 17.131 2.457 -10.841 1.00 95.19 87 ASP A CA 1
ATOM 659 C C . ASP A 1 87 ? 17.719 1.459 -9.837 1.00 95.19 87 ASP A C 1
ATOM 661 O O . ASP A 1 87 ? 18.398 0.502 -10.218 1.00 95.19 87 ASP A O 1
ATOM 665 N N . ARG A 1 88 ? 17.475 1.684 -8.542 1.00 94.38 88 ARG A N 1
ATOM 666 C CA . ARG A 1 88 ? 17.883 0.785 -7.458 1.00 94.38 88 ARG A CA 1
ATOM 667 C C . ARG A 1 88 ? 16.749 -0.074 -6.909 1.00 94.38 88 ARG A C 1
ATOM 669 O O . ARG A 1 88 ? 17.031 -0.917 -6.060 1.00 94.38 88 ARG A O 1
ATOM 676 N N . GLY A 1 89 ? 15.517 0.128 -7.370 1.00 95.75 89 GLY A N 1
ATOM 677 C CA . GLY A 1 89 ? 14.356 -0.660 -6.967 1.00 95.75 89 GLY A CA 1
ATOM 678 C C . GLY A 1 89 ? 14.013 -0.521 -5.484 1.00 95.75 89 GLY A C 1
ATOM 679 O O . GLY A 1 89 ? 13.729 -1.523 -4.832 1.00 95.75 89 GLY A O 1
ATOM 680 N N . TYR A 1 90 ? 14.080 0.684 -4.909 1.00 97.44 90 TYR A N 1
ATOM 681 C CA . TYR A 1 90 ? 13.693 0.878 -3.508 1.00 97.44 90 TYR A CA 1
ATOM 682 C C . TYR A 1 90 ? 12.987 2.212 -3.253 1.00 97.44 90 TYR A C 1
ATOM 684 O O . TYR A 1 90 ? 13.151 3.189 -3.986 1.00 97.44 90 TYR A O 1
ATOM 692 N N . ALA A 1 91 ? 12.219 2.258 -2.169 1.00 98.12 91 ALA A N 1
ATOM 693 C CA . ALA A 1 91 ? 11.596 3.463 -1.641 1.00 98.12 91 ALA A CA 1
ATOM 694 C C . ALA A 1 91 ? 12.010 3.678 -0.187 1.00 98.12 91 ALA A C 1
ATOM 696 O O . ALA A 1 91 ? 12.168 2.722 0.565 1.00 98.12 91 ALA A O 1
ATOM 697 N N . THR A 1 92 ? 12.157 4.924 0.247 1.00 98.00 92 THR A N 1
ATOM 698 C CA . THR A 1 92 ? 12.422 5.231 1.657 1.00 98.00 92 THR A CA 1
ATOM 699 C C . THR A 1 92 ? 11.765 6.532 2.070 1.00 98.00 92 THR A C 1
ATOM 701 O O . THR A 1 92 ? 11.707 7.484 1.291 1.00 98.00 92 THR A O 1
ATOM 704 N N . GLY A 1 93 ? 11.260 6.590 3.293 1.00 96.56 93 GLY A N 1
ATOM 705 C CA . GLY A 1 93 ? 10.608 7.782 3.796 1.00 96.56 93 GLY A CA 1
ATOM 706 C C . GLY A 1 93 ? 9.887 7.535 5.101 1.00 96.56 93 GLY A C 1
ATOM 707 O O . GLY A 1 93 ? 10.304 6.706 5.902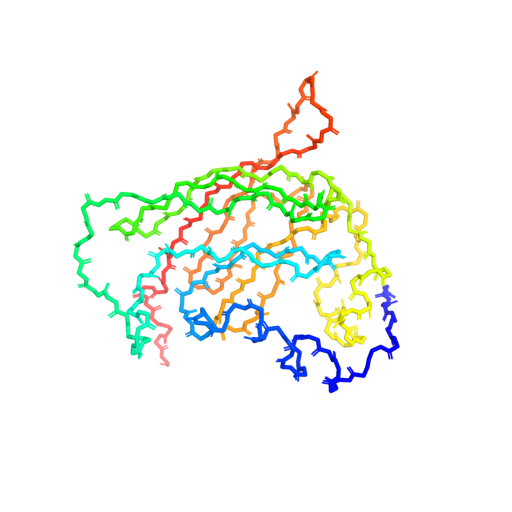 1.00 96.56 93 GLY A O 1
ATOM 708 N N . SER A 1 94 ? 8.798 8.266 5.299 1.00 95.75 94 SER A N 1
ATOM 709 C CA . SER A 1 94 ? 8.009 8.183 6.523 1.00 95.75 94 SER A CA 1
ATOM 710 C C . SER A 1 94 ? 6.512 8.255 6.250 1.00 95.75 94 SER A C 1
ATOM 712 O O . SER A 1 94 ? 6.068 8.821 5.244 1.00 95.75 94 SER A O 1
ATOM 714 N N . VAL A 1 95 ? 5.750 7.674 7.172 1.00 96.12 95 VAL A N 1
ATOM 715 C CA . VAL A 1 95 ? 4.289 7.695 7.225 1.00 96.12 95 VAL A CA 1
ATOM 716 C C . VAL A 1 95 ? 3.866 8.295 8.561 1.00 96.12 95 VAL A C 1
ATOM 718 O O . VAL A 1 95 ? 4.145 7.727 9.614 1.00 96.12 95 VAL A O 1
ATOM 721 N N . ASP A 1 96 ? 3.202 9.446 8.525 1.00 94.88 96 ASP A N 1
ATOM 722 C CA . ASP A 1 96 ? 2.518 10.044 9.669 1.00 94.88 96 ASP A CA 1
ATOM 723 C C . ASP A 1 96 ? 1.083 9.508 9.714 1.00 94.88 96 ASP A C 1
ATOM 725 O O . ASP A 1 96 ? 0.314 9.703 8.770 1.00 94.88 96 ASP A O 1
ATOM 729 N N . PHE A 1 97 ? 0.715 8.830 10.803 1.00 94.12 97 PHE A N 1
ATOM 730 C CA . PHE A 1 97 ? -0.560 8.113 10.857 1.00 94.12 97 PHE A CA 1
ATOM 731 C C . PHE A 1 97 ? -1.777 9.031 11.003 1.00 94.12 97 PHE A C 1
ATOM 733 O O . PHE A 1 97 ? -2.821 8.728 10.438 1.00 94.12 97 PHE A O 1
ATOM 740 N N . LEU A 1 98 ? -1.653 10.167 11.700 1.00 93.88 98 LEU A N 1
ATOM 741 C CA . LEU A 1 98 ? -2.738 11.147 11.871 1.00 93.88 98 LEU A CA 1
ATOM 742 C C . LEU A 1 98 ? -4.054 10.471 12.325 1.00 93.88 98 LEU A C 1
ATOM 744 O O . LEU A 1 98 ? -4.048 9.762 13.331 1.00 93.88 98 LEU A O 1
ATOM 748 N N . ALA A 1 99 ? -5.176 10.655 11.616 1.00 93.81 99 ALA A N 1
ATOM 749 C CA . ALA A 1 99 ? -6.444 10.008 11.976 1.00 93.81 99 ALA A CA 1
ATOM 750 C C . ALA A 1 99 ? -6.440 8.477 11.790 1.00 93.81 99 ALA A C 1
ATOM 752 O O . ALA A 1 99 ? -7.327 7.806 12.312 1.00 93.81 99 ALA A O 1
ATOM 753 N N . ASP A 1 100 ? -5.433 7.927 11.107 1.00 95.19 100 ASP A N 1
ATOM 754 C CA . ASP A 1 100 ? -5.214 6.488 10.937 1.00 95.19 100 ASP A CA 1
ATOM 755 C C . ASP A 1 100 ? -4.252 5.901 11.979 1.00 95.19 100 ASP A C 1
ATOM 757 O O . ASP A 1 100 ? -3.778 4.773 11.839 1.00 95.19 100 ASP A O 1
ATOM 761 N N . GLU A 1 101 ? -3.969 6.630 13.063 1.00 93.94 101 GLU A N 1
ATOM 762 C CA . GLU A 1 101 ? -3.166 6.108 14.175 1.00 93.94 101 GLU A CA 1
ATOM 763 C C . GLU A 1 101 ? -3.814 4.901 14.870 1.00 93.94 101 GLU A C 1
ATOM 765 O O . GLU A 1 101 ? -3.119 4.080 15.472 1.00 93.94 101 GLU A O 1
ATOM 770 N N . THR A 1 102 ? -5.132 4.765 14.755 1.00 93.62 102 THR A N 1
ATOM 771 C CA . THR A 1 102 ? -5.867 3.574 15.179 1.00 93.62 102 THR A CA 1
ATOM 772 C C . THR A 1 102 ? -6.738 3.066 14.045 1.00 93.62 102 THR A C 1
ATOM 774 O O . THR A 1 102 ? -7.407 3.854 13.371 1.00 93.62 102 THR A O 1
ATOM 777 N N . LEU A 1 103 ? -6.777 1.748 13.873 1.00 95.56 103 LEU A N 1
ATOM 778 C CA . LEU A 1 103 ? -7.730 1.107 12.977 1.00 95.56 103 LEU A CA 1
ATOM 779 C C . LEU A 1 103 ? -9.161 1.207 13.537 1.00 95.56 103 LEU A C 1
ATOM 781 O O . LEU A 1 103 ? -9.438 0.770 14.656 1.00 95.56 103 LEU A O 1
ATOM 785 N N . ASP A 1 104 ? -10.074 1.734 12.728 1.00 95.50 104 ASP A N 1
ATOM 786 C CA . ASP A 1 104 ? -11.513 1.763 12.966 1.00 95.50 104 ASP A CA 1
ATOM 787 C C . ASP A 1 104 ? -12.171 0.617 12.183 1.00 95.50 104 ASP A C 1
ATOM 789 O O . ASP A 1 104 ? -12.370 0.681 10.968 1.00 95.50 104 ASP A O 1
ATOM 793 N N . VAL A 1 105 ? -12.481 -0.468 12.896 1.00 95.69 105 VAL A N 1
ATOM 794 C CA . VAL A 1 105 ? -13.049 -1.688 12.303 1.00 95.69 105 VAL A CA 1
ATOM 795 C C . VAL A 1 105 ? -14.420 -1.433 11.682 1.00 95.69 105 VAL A C 1
ATOM 797 O O . VAL A 1 105 ? -14.736 -2.049 10.668 1.00 95.69 105 VAL A O 1
ATOM 800 N N . ASP A 1 106 ? -15.220 -0.528 12.248 1.00 95.62 106 ASP A N 1
ATOM 801 C CA . ASP A 1 106 ? -16.554 -0.231 11.723 1.00 95.62 106 ASP A CA 1
ATOM 802 C C . ASP A 1 106 ? -16.448 0.504 10.381 1.00 95.62 106 ASP A C 1
ATOM 804 O O . ASP A 1 106 ? -17.187 0.196 9.441 1.00 95.62 106 ASP A O 1
ATOM 808 N N . LYS A 1 107 ? -15.480 1.421 10.249 1.00 95.75 107 LYS A N 1
ATOM 809 C CA . LYS A 1 107 ? -15.159 2.039 8.954 1.00 95.75 107 LYS A CA 1
ATOM 810 C C . LYS A 1 107 ? -14.633 1.016 7.957 1.00 95.75 107 LYS A C 1
ATOM 812 O O . LYS A 1 107 ? -15.150 0.960 6.845 1.00 95.75 107 LYS A O 1
ATOM 817 N N . ALA A 1 108 ? -13.686 0.165 8.349 1.00 96.62 108 ALA A N 1
ATOM 818 C CA . ALA A 1 108 ? -13.165 -0.882 7.467 1.00 96.62 108 ALA A CA 1
ATOM 819 C C . ALA A 1 108 ? -14.276 -1.838 6.986 1.00 96.62 108 ALA A C 1
ATOM 821 O O . ALA A 1 108 ? -14.358 -2.163 5.801 1.00 96.62 108 ALA A O 1
ATOM 822 N N . ALA A 1 109 ? -15.195 -2.222 7.877 1.00 96.75 109 ALA A N 1
ATOM 823 C CA . ALA A 1 109 ? -16.351 -3.055 7.554 1.00 96.75 109 ALA A CA 1
ATOM 824 C C . ALA A 1 109 ? -17.333 -2.377 6.581 1.00 96.75 109 ALA A C 1
ATOM 826 O O . ALA A 1 109 ? -18.067 -3.067 5.878 1.00 96.75 109 ALA A O 1
ATOM 827 N N . SER A 1 110 ? -17.342 -1.044 6.484 1.00 96.38 110 SER A N 1
ATOM 828 C CA . SER A 1 110 ? -18.160 -0.338 5.488 1.00 96.38 110 SER A CA 1
ATOM 829 C C . SER A 1 110 ? -17.643 -0.478 4.048 1.00 96.38 110 SER A C 1
ATOM 831 O O . SER A 1 110 ? -18.411 -0.259 3.115 1.00 96.38 110 SER A O 1
ATOM 833 N N . PHE A 1 111 ? -16.380 -0.886 3.867 1.00 96.19 111 PHE A N 1
ATOM 834 C CA . PHE A 1 111 ? -15.758 -1.123 2.556 1.00 96.19 111 PHE A CA 1
ATOM 835 C C . PHE A 1 111 ? -15.569 -2.609 2.232 1.00 96.19 111 PHE A C 1
ATOM 837 O O . PHE A 1 111 ? -15.549 -2.995 1.063 1.00 96.19 111 PHE A O 1
ATOM 844 N N . LEU A 1 112 ? -15.387 -3.444 3.255 1.00 97.62 112 LEU A N 1
ATOM 845 C CA . LEU A 1 112 ? -15.008 -4.849 3.112 1.00 97.62 112 LEU A CA 1
ATOM 846 C C . LEU A 1 112 ? -16.142 -5.777 3.542 1.00 97.62 112 LEU A C 1
ATOM 848 O O . LEU A 1 112 ? -16.775 -5.543 4.575 1.00 97.62 112 LEU A O 1
ATOM 852 N N . CYS A 1 113 ? -16.362 -6.866 2.800 1.00 97.56 113 CYS A N 1
ATOM 853 C CA . CYS A 1 113 ? -17.200 -7.970 3.267 1.00 97.56 113 CYS A CA 1
ATOM 854 C C . CYS A 1 113 ? -16.545 -8.691 4.457 1.00 97.56 113 CYS A C 1
ATOM 856 O O . CYS A 1 113 ? -15.372 -8.481 4.782 1.00 97.56 113 CYS A O 1
ATOM 858 N N . ALA A 1 114 ? -17.317 -9.543 5.136 1.00 97.06 114 ALA A N 1
ATOM 859 C CA . ALA A 1 114 ? -16.848 -10.208 6.348 1.00 97.06 114 ALA A CA 1
ATOM 860 C C . ALA A 1 114 ? -15.629 -11.105 6.080 1.00 97.06 114 ALA A C 1
ATOM 862 O O . ALA A 1 114 ? -14.711 -11.119 6.897 1.00 97.06 114 ALA A O 1
ATOM 863 N N . ASP A 1 115 ? -15.589 -11.808 4.950 1.00 96.81 115 ASP A N 1
ATOM 864 C CA . ASP A 1 115 ? -14.498 -12.733 4.639 1.00 96.81 115 ASP A CA 1
ATOM 865 C C . ASP A 1 115 ? -13.172 -11.984 4.444 1.00 96.81 115 ASP A C 1
ATOM 867 O O . ASP A 1 115 ? -12.213 -12.267 5.162 1.00 96.81 115 ASP A O 1
ATOM 871 N N . CYS A 1 116 ? -13.145 -10.940 3.605 1.00 97.06 116 CYS A N 1
ATOM 872 C CA . CYS A 1 116 ? -11.955 -10.097 3.434 1.00 97.06 116 CYS A CA 1
ATOM 873 C C . CYS A 1 116 ? -11.520 -9.431 4.747 1.00 97.06 116 CYS A C 1
ATOM 875 O O . CYS A 1 116 ? -10.333 -9.356 5.049 1.00 97.06 116 CYS A O 1
ATOM 877 N N . LEU A 1 117 ? -12.471 -8.966 5.563 1.00 95.88 117 LEU A N 1
ATOM 878 C CA . LEU A 1 117 ? -12.156 -8.345 6.849 1.00 95.88 117 LEU A CA 1
ATOM 879 C C . LEU A 1 117 ? -11.469 -9.335 7.806 1.00 95.88 117 LEU A C 1
ATOM 881 O O . LEU A 1 117 ? -10.530 -8.964 8.503 1.00 95.88 117 LEU A O 1
ATOM 885 N N . ASN A 1 118 ? -11.914 -10.593 7.839 1.00 95.25 118 ASN A N 1
ATOM 886 C CA . ASN A 1 118 ? -11.309 -11.629 8.682 1.00 95.25 118 ASN A CA 1
ATOM 887 C C . ASN A 1 118 ? -9.981 -12.168 8.132 1.00 95.25 118 ASN A C 1
ATOM 889 O O . ASN A 1 118 ? -9.211 -12.734 8.904 1.00 95.25 118 ASN A O 1
ATOM 893 N N . GLU A 1 119 ? -9.717 -12.010 6.836 1.00 94.75 119 GLU A N 1
ATOM 894 C CA . GLU A 1 119 ? -8.429 -12.343 6.222 1.00 94.75 119 GLU A CA 1
ATOM 895 C C . GLU A 1 119 ? -7.355 -11.305 6.571 1.00 94.75 119 GLU A C 1
ATOM 897 O O . GLU A 1 119 ? -6.241 -11.668 6.939 1.00 94.75 119 GLU A O 1
ATOM 902 N N . ILE A 1 120 ? -7.710 -10.017 6.522 1.00 94.62 120 ILE A N 1
ATOM 903 C CA . ILE A 1 120 ? -6.764 -8.910 6.725 1.00 94.62 120 ILE A CA 1
ATOM 904 C C . ILE A 1 120 ? -6.522 -8.627 8.211 1.00 94.62 120 ILE A C 1
ATOM 906 O O . ILE A 1 120 ? -5.401 -8.316 8.617 1.00 94.62 120 ILE A O 1
ATOM 910 N N . LEU A 1 121 ? -7.575 -8.654 9.038 1.00 93.38 121 LEU A N 1
ATOM 911 C CA . LEU A 1 121 ? -7.470 -8.184 10.417 1.00 93.38 121 LEU A CA 1
ATOM 912 C C . LEU A 1 121 ? -6.888 -9.255 11.352 1.00 93.38 121 LEU A C 1
ATOM 914 O O . LEU A 1 121 ? -7.464 -10.338 11.493 1.00 93.38 121 LEU A O 1
ATOM 918 N N . PRO A 1 122 ? -5.802 -8.949 12.088 1.00 87.25 122 PRO A N 1
ATOM 919 C CA . PRO A 1 122 ? -5.229 -9.887 13.039 1.00 87.25 122 PRO A CA 1
ATOM 920 C C . PRO A 1 122 ? -6.082 -9.967 14.307 1.00 87.25 122 PRO A C 1
ATOM 922 O O . PRO A 1 122 ? -6.915 -9.114 14.599 1.00 87.25 122 PRO A O 1
ATOM 925 N N . GLN A 1 123 ? -5.809 -10.954 15.163 1.00 80.38 123 GLN A N 1
ATOM 926 C CA . GLN A 1 123 ? -6.569 -11.132 16.409 1.00 80.38 123 GLN A CA 1
ATOM 927 C C . GLN A 1 123 ? -6.463 -9.943 17.384 1.00 80.38 123 GLN A C 1
ATOM 929 O O . GLN A 1 123 ? -7.359 -9.750 18.210 1.00 80.38 123 GLN A O 1
ATOM 934 N N . LYS A 1 124 ? -5.367 -9.171 17.326 1.00 85.69 124 LYS A N 1
ATOM 935 C CA . LYS A 1 124 ? -5.081 -8.028 18.209 1.00 85.69 124 LYS A CA 1
ATOM 936 C C . LYS A 1 124 ? -5.116 -6.697 17.453 1.00 85.69 124 LYS A C 1
ATOM 938 O O . LYS A 1 124 ? -4.132 -5.968 17.425 1.00 85.69 124 LYS A O 1
ATOM 943 N N . VAL A 1 125 ? -6.288 -6.341 16.934 1.00 88.62 125 VAL A N 1
ATOM 944 C CA . VAL A 1 125 ? -6.532 -5.060 16.237 1.00 88.62 125 VAL A CA 1
ATOM 945 C C . VAL A 1 125 ? -6.083 -3.820 17.020 1.00 88.62 125 VAL A C 1
ATOM 947 O O . VAL A 1 125 ? -5.699 -2.827 16.417 1.00 88.62 125 VAL A O 1
ATOM 950 N N . SER A 1 126 ? -6.064 -3.861 18.356 1.00 87.62 126 SER A N 1
ATOM 951 C CA . SER A 1 126 ? -5.606 -2.725 19.170 1.00 87.62 126 SER A CA 1
ATOM 952 C C . SER A 1 126 ? -4.143 -2.325 18.935 1.00 87.62 126 SER A C 1
ATOM 954 O O . SER A 1 126 ? -3.740 -1.268 19.401 1.00 87.62 126 SER A O 1
ATOM 956 N N . GLN A 1 127 ? -3.343 -3.185 18.296 1.00 89.19 127 GLN A N 1
ATOM 957 C CA . GLN A 1 127 ? -1.943 -2.918 17.950 1.00 89.19 127 GLN A CA 1
ATOM 958 C C . GLN A 1 127 ? -1.768 -2.481 16.489 1.00 89.19 127 GLN A C 1
ATOM 960 O O . GLN A 1 127 ? -0.648 -2.166 16.092 1.00 89.19 127 GLN A O 1
ATOM 965 N N . CYS A 1 128 ? -2.846 -2.471 15.703 1.00 93.50 128 CYS A N 1
ATOM 966 C CA . CYS A 1 128 ? -2.828 -2.124 14.290 1.00 93.50 128 CYS A CA 1
ATOM 967 C C . CYS A 1 128 ? -3.090 -0.636 14.086 1.00 93.50 128 CYS A C 1
ATOM 969 O O . CYS A 1 128 ? -4.003 -0.047 14.677 1.00 93.50 128 CYS A O 1
ATOM 971 N N . PHE A 1 129 ? -2.330 -0.058 13.169 1.00 95.31 129 PHE A N 1
ATOM 972 C CA . PHE A 1 129 ? -2.661 1.226 12.580 1.00 95.31 129 PHE A CA 1
ATOM 973 C C . PHE A 1 129 ? -3.770 1.041 11.539 1.00 95.31 129 PHE A C 1
ATOM 975 O O . PHE A 1 129 ? -3.954 -0.043 10.985 1.00 95.31 129 PHE A O 1
ATOM 982 N N . GLY A 1 130 ? -4.494 2.115 11.236 1.00 96.00 130 GLY A N 1
ATOM 983 C CA . GLY A 1 130 ? -5.448 2.144 10.127 1.00 96.00 130 GLY A CA 1
ATOM 984 C C . GLY A 1 130 ? -4.776 2.097 8.753 1.00 96.00 130 GLY A C 1
ATOM 985 O O . GLY A 1 130 ? -5.478 2.120 7.751 1.00 96.00 130 GLY A O 1
ATOM 986 N N . VAL A 1 131 ? -3.441 2.040 8.698 1.00 96.88 131 VAL A N 1
ATOM 987 C CA . VAL A 1 131 ? -2.627 2.064 7.478 1.00 96.88 131 VAL A CA 1
ATOM 988 C C . VAL A 1 131 ? -1.871 0.751 7.316 1.00 96.88 131 VAL A C 1
ATOM 990 O O . VAL A 1 131 ? -1.365 0.188 8.289 1.00 96.88 131 VAL A O 1
ATOM 993 N N . GLY A 1 132 ? -1.729 0.308 6.074 1.00 97.31 132 GLY A N 1
ATOM 994 C CA . GLY A 1 132 ? -0.878 -0.812 5.694 1.00 97.31 132 GLY A CA 1
ATOM 995 C C . GLY A 1 132 ? -0.273 -0.646 4.307 1.00 97.31 132 GLY A C 1
ATOM 996 O O . GLY A 1 132 ? -0.384 0.410 3.675 1.00 97.31 132 GLY A O 1
ATOM 997 N N . ALA A 1 133 ? 0.344 -1.721 3.833 1.00 98.12 133 ALA A N 1
ATOM 998 C CA . ALA A 1 133 ? 0.766 -1.883 2.451 1.00 98.12 133 ALA A CA 1
ATOM 999 C C . ALA A 1 133 ? -0.191 -2.829 1.715 1.00 98.12 133 ALA A C 1
ATOM 1001 O O . ALA A 1 133 ? -0.715 -3.771 2.309 1.00 98.12 133 ALA A O 1
ATOM 1002 N N . ILE A 1 134 ? -0.397 -2.580 0.424 1.00 98.31 134 ILE A N 1
ATOM 1003 C CA . ILE A 1 134 ? -1.148 -3.450 -0.483 1.00 98.31 134 ILE A CA 1
ATOM 1004 C C . ILE A 1 134 ? -0.324 -3.751 -1.732 1.00 98.31 134 ILE A C 1
ATOM 1006 O O . ILE A 1 134 ? 0.282 -2.845 -2.308 1.00 98.31 134 ILE A O 1
ATOM 1010 N N . ASN A 1 135 ? -0.319 -5.008 -2.165 1.00 97.94 135 ASN A N 1
ATOM 1011 C CA . ASN A 1 135 ? 0.290 -5.417 -3.423 1.00 97.94 135 ASN A CA 1
ATOM 1012 C C . ASN A 1 135 ? -0.661 -5.091 -4.581 1.00 97.94 135 ASN A C 1
ATOM 1014 O O . ASN A 1 135 ? -1.826 -5.484 -4.569 1.00 97.94 135 ASN A O 1
ATOM 1018 N N . LEU A 1 136 ? -0.189 -4.365 -5.593 1.00 97.44 136 LEU A N 1
ATOM 1019 C CA . LEU A 1 136 ? -1.042 -3.915 -6.696 1.00 97.44 136 LEU A CA 1
ATOM 1020 C C . LEU A 1 136 ? -1.331 -5.014 -7.731 1.00 97.44 136 LEU A C 1
ATOM 1022 O O . LEU A 1 136 ? -2.266 -4.859 -8.519 1.00 97.44 136 LEU A O 1
ATOM 1026 N N . ALA A 1 137 ? -0.595 -6.125 -7.718 1.00 95.81 137 ALA A N 1
ATOM 1027 C CA . ALA A 1 137 ? -0.845 -7.292 -8.558 1.00 95.81 137 ALA A CA 1
ATOM 1028 C C . ALA A 1 137 ? -1.779 -8.307 -7.881 1.00 95.81 137 ALA A C 1
ATOM 1030 O O . ALA A 1 137 ? -2.739 -8.761 -8.505 1.00 95.81 137 ALA A O 1
ATOM 1031 N N . THR A 1 138 ? -1.530 -8.646 -6.612 1.00 95.75 138 THR A N 1
ATOM 1032 C CA . THR A 1 138 ? -2.270 -9.702 -5.891 1.00 95.75 138 THR A CA 1
ATOM 1033 C C . THR A 1 138 ? -3.395 -9.175 -5.007 1.00 95.75 138 THR A C 1
ATOM 1035 O O . THR A 1 138 ? -4.290 -9.935 -4.646 1.00 95.75 138 THR A O 1
ATOM 1038 N N . LYS A 1 139 ? -3.384 -7.872 -4.695 1.00 96.00 139 LYS A N 1
ATOM 1039 C CA . LYS A 1 139 ? -4.266 -7.205 -3.722 1.00 96.00 139 LYS A CA 1
ATOM 1040 C C . LYS A 1 139 ? -4.106 -7.692 -2.281 1.00 96.00 139 LYS A C 1
ATOM 1042 O O . LYS A 1 139 ? -4.941 -7.364 -1.443 1.00 96.00 139 LYS A O 1
ATOM 1047 N N . GLU A 1 140 ? -3.046 -8.435 -1.975 1.00 97.25 140 GLU A N 1
ATOM 1048 C CA . GLU A 1 140 ? -2.722 -8.803 -0.598 1.00 97.25 140 GLU A CA 1
ATOM 1049 C C . GLU A 1 140 ? -2.455 -7.539 0.229 1.00 97.25 140 GLU A C 1
ATOM 1051 O O . GLU A 1 140 ? -1.731 -6.646 -0.221 1.00 97.25 140 GLU A O 1
ATOM 1056 N N . ILE A 1 141 ? -3.051 -7.457 1.422 1.00 97.56 141 ILE A N 1
ATOM 1057 C CA . ILE A 1 141 ? -2.918 -6.324 2.344 1.00 97.56 141 ILE A CA 1
ATOM 1058 C C . ILE A 1 141 ? -2.239 -6.800 3.621 1.00 97.56 141 ILE A C 1
ATOM 1060 O O . ILE A 1 141 ? -2.714 -7.730 4.266 1.00 97.56 141 ILE A O 1
ATOM 1064 N N . GLN A 1 142 ? -1.210 -6.072 4.046 1.00 96.75 142 GLN A N 1
ATOM 1065 C CA . GLN A 1 142 ? -0.592 -6.236 5.355 1.00 96.75 142 GLN A CA 1
ATOM 1066 C C . GLN A 1 142 ? -0.630 -4.907 6.112 1.00 96.75 142 GLN A C 1
ATOM 1068 O O . GLN A 1 142 ? -0.091 -3.893 5.661 1.00 96.75 142 GLN A O 1
ATOM 1073 N N . LEU A 1 143 ? -1.275 -4.913 7.279 1.00 96.88 143 LEU A N 1
ATOM 1074 C CA . LEU A 1 143 ? -1.360 -3.743 8.149 1.00 96.88 143 LEU A CA 1
ATOM 1075 C C . LEU A 1 143 ? -0.046 -3.478 8.878 1.00 96.88 143 LEU A C 1
ATOM 1077 O O . LEU A 1 143 ? 0.676 -4.405 9.255 1.00 96.88 143 LEU A O 1
ATOM 1081 N N . PHE A 1 144 ? 0.225 -2.198 9.128 1.00 96.06 144 PHE A N 1
ATOM 1082 C CA . PHE A 1 144 ? 1.286 -1.806 10.041 1.00 96.06 144 PHE A CA 1
ATOM 1083 C C . PHE A 1 144 ? 0.839 -2.015 11.489 1.00 96.06 144 PHE A C 1
ATOM 1085 O O . PHE A 1 144 ? -0.299 -1.714 11.863 1.00 96.06 144 PHE A O 1
ATOM 1092 N N . GLU A 1 145 ? 1.761 -2.485 12.326 1.00 93.81 145 GLU A N 1
ATOM 1093 C CA . GLU A 1 145 ? 1.523 -2.732 13.749 1.00 93.81 145 GLU A CA 1
ATOM 1094 C C . GLU A 1 145 ? 2.631 -2.125 14.612 1.00 93.81 145 GLU A C 1
ATOM 1096 O O . GLU A 1 145 ? 3.754 -1.914 14.157 1.00 93.81 145 GLU A O 1
ATOM 1101 N N . GLU A 1 146 ? 2.339 -1.881 15.891 1.00 91.00 146 GLU A N 1
ATOM 1102 C CA . GLU A 1 146 ? 3.282 -1.247 16.825 1.00 91.00 146 GLU A CA 1
ATOM 1103 C C . GLU A 1 146 ? 4.625 -1.975 16.965 1.00 91.00 146 GLU A C 1
ATOM 1105 O O . GLU A 1 146 ? 5.656 -1.333 17.144 1.00 91.00 146 GLU A O 1
ATOM 1110 N N . ASN A 1 147 ? 4.612 -3.309 16.911 1.00 88.56 147 ASN A N 1
ATOM 1111 C CA . ASN A 1 147 ? 5.798 -4.149 17.118 1.00 88.56 147 ASN A CA 1
ATOM 1112 C C . ASN A 1 147 ? 6.327 -4.757 15.809 1.00 88.56 147 ASN A C 1
ATOM 1114 O O . ASN A 1 147 ? 7.099 -5.717 15.843 1.00 88.56 147 ASN A O 1
ATOM 1118 N N . LEU A 1 148 ? 5.885 -4.236 14.663 1.00 88.50 148 LEU A N 1
ATOM 1119 C CA . LEU A 1 148 ? 6.288 -4.717 13.350 1.00 88.50 148 LEU A CA 1
ATOM 1120 C C . LEU A 1 148 ? 7.642 -4.112 12.972 1.00 88.50 148 LEU A C 1
ATOM 1122 O O . LEU A 1 148 ? 7.749 -2.906 12.781 1.00 88.50 148 LEU A O 1
ATOM 1126 N N . ALA A 1 149 ? 8.667 -4.958 12.862 1.00 92.81 149 ALA A N 1
ATOM 1127 C CA . ALA A 1 149 ? 9.991 -4.549 12.382 1.00 92.81 149 ALA A CA 1
ATOM 1128 C C . ALA A 1 149 ? 10.101 -4.593 10.849 1.00 92.81 149 ALA A C 1
ATOM 1130 O O . ALA A 1 149 ? 10.937 -3.922 10.256 1.00 92.81 149 ALA A O 1
ATOM 1131 N N . GLY A 1 150 ? 9.261 -5.399 10.204 1.00 95.12 150 GLY A N 1
ATOM 1132 C CA . GLY A 1 150 ? 9.204 -5.522 8.758 1.00 95.12 150 GLY A CA 1
ATOM 1133 C C . GLY A 1 150 ? 8.505 -6.801 8.318 1.00 95.12 150 GLY A C 1
ATOM 1134 O O . GLY A 1 150 ? 8.236 -7.685 9.136 1.00 95.12 150 GLY A O 1
ATOM 1135 N N . PHE A 1 151 ? 8.181 -6.881 7.033 1.00 96.44 151 PHE A N 1
ATOM 1136 C CA . PHE A 1 151 ? 7.466 -8.000 6.426 1.00 96.44 151 PHE A CA 1
ATOM 1137 C C . PHE A 1 151 ? 7.716 -8.070 4.917 1.00 96.44 151 PHE A C 1
ATOM 1139 O O . PHE A 1 151 ? 8.121 -7.090 4.293 1.00 96.44 151 PHE A O 1
ATOM 1146 N N . GLY A 1 152 ? 7.483 -9.251 4.347 1.00 96.19 152 GLY A N 1
ATOM 1147 C CA . GLY A 1 152 ? 7.451 -9.453 2.903 1.00 96.19 152 GLY A CA 1
ATOM 1148 C C . GLY A 1 152 ? 6.033 -9.300 2.363 1.00 96.19 152 GLY A C 1
ATOM 1149 O O . GLY A 1 152 ? 5.075 -9.623 3.062 1.00 96.19 152 GLY A O 1
ATOM 1150 N N . LEU A 1 153 ? 5.917 -8.823 1.131 1.00 96.06 153 LEU A N 1
ATOM 1151 C CA . LEU A 1 153 ? 4.682 -8.757 0.367 1.00 96.06 153 LEU A CA 1
ATOM 1152 C C . LEU A 1 153 ? 5.019 -9.104 -1.088 1.00 96.06 153 LEU A C 1
ATOM 1154 O O . LEU A 1 153 ? 5.428 -8.235 -1.861 1.00 96.06 153 LEU A O 1
ATOM 1158 N N . GLU A 1 154 ? 4.911 -10.389 -1.428 1.00 94.62 154 GLU A N 1
ATOM 1159 C CA . GLU A 1 154 ? 5.484 -10.978 -2.650 1.00 94.62 154 GLU A CA 1
ATOM 1160 C C . GLU A 1 154 ? 6.980 -10.624 -2.805 1.00 94.62 154 GLU A C 1
ATOM 1162 O O . GLU A 1 154 ? 7.774 -10.847 -1.887 1.00 94.62 154 GLU A O 1
ATOM 1167 N N . ASP A 1 155 ? 7.372 -10.032 -3.936 1.00 96.00 155 ASP A N 1
ATOM 1168 C CA . ASP A 1 155 ? 8.744 -9.628 -4.248 1.00 96.00 155 ASP A CA 1
ATOM 1169 C C . ASP A 1 155 ? 9.180 -8.329 -3.541 1.00 96.00 155 ASP A C 1
ATOM 1171 O O . ASP A 1 155 ? 10.250 -7.796 -3.833 1.00 96.00 155 ASP A O 1
ATOM 1175 N N . PHE A 1 156 ? 8.396 -7.803 -2.594 1.00 97.75 156 PHE A N 1
ATOM 1176 C CA . PHE A 1 156 ? 8.750 -6.613 -1.818 1.00 97.75 156 PHE A CA 1
ATOM 1177 C C . PHE A 1 156 ? 9.055 -6.950 -0.363 1.00 97.75 156 PHE A C 1
ATOM 1179 O O . PHE A 1 156 ? 8.308 -7.671 0.290 1.00 97.75 156 PHE A O 1
ATOM 1186 N N . TYR A 1 157 ? 10.112 -6.357 0.188 1.00 97.69 157 TYR A N 1
ATOM 1187 C CA . TYR A 1 157 ? 10.377 -6.356 1.626 1.00 97.69 157 TYR A CA 1
ATOM 1188 C C . TYR A 1 157 ? 10.239 -4.941 2.176 1.00 97.69 157 TYR A C 1
ATOM 1190 O O . TYR A 1 157 ? 10.886 -4.014 1.684 1.00 97.69 157 TYR A O 1
ATOM 1198 N N . ILE A 1 158 ? 9.416 -4.784 3.208 1.00 98.25 158 ILE A N 1
ATOM 1199 C CA . ILE A 1 158 ? 9.151 -3.522 3.887 1.00 98.25 158 ILE A CA 1
ATOM 1200 C C . ILE A 1 158 ? 9.775 -3.599 5.278 1.00 98.25 158 ILE A C 1
ATOM 1202 O O . ILE A 1 158 ? 9.346 -4.393 6.107 1.00 98.25 158 ILE A O 1
ATOM 1206 N N . ASP A 1 159 ? 10.782 -2.771 5.529 1.00 97.81 159 ASP A N 1
ATOM 1207 C CA . ASP A 1 159 ? 11.344 -2.500 6.850 1.00 97.81 159 ASP A CA 1
ATOM 1208 C C . ASP A 1 159 ? 10.558 -1.360 7.508 1.00 97.81 159 ASP A C 1
ATOM 1210 O O . ASP A 1 159 ? 10.277 -0.333 6.877 1.00 97.81 159 ASP A O 1
ATOM 1214 N N . CYS A 1 160 ? 10.184 -1.562 8.768 1.00 96.88 160 CYS A N 1
ATOM 1215 C CA . CYS A 1 160 ? 9.322 -0.676 9.534 1.00 96.88 160 CYS A CA 1
ATOM 1216 C C . CYS A 1 160 ? 10.017 -0.284 10.836 1.00 96.88 160 CYS A C 1
ATOM 1218 O O . CYS A 1 160 ? 10.328 -1.129 11.675 1.00 96.88 160 CYS A O 1
ATOM 1220 N N . ASN A 1 161 ? 10.193 1.016 11.049 1.00 95.31 161 ASN A N 1
ATOM 1221 C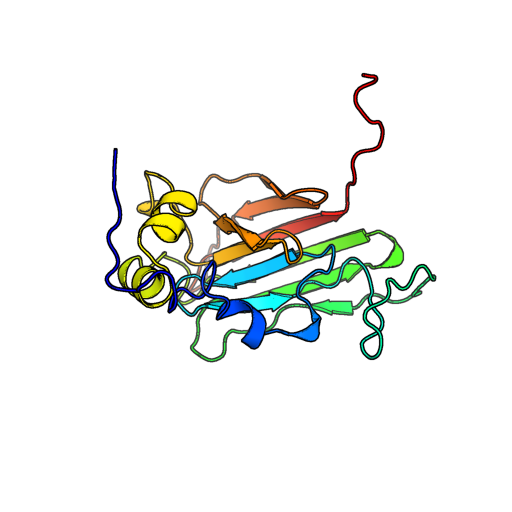 CA . ASN A 1 161 ? 10.722 1.548 12.295 1.00 95.31 161 ASN A CA 1
ATOM 1222 C C . ASN A 1 161 ? 9.756 2.587 12.870 1.00 95.31 161 ASN A C 1
ATOM 1224 O O . ASN A 1 161 ? 9.689 3.728 12.409 1.00 95.31 161 ASN A O 1
ATOM 1228 N N . LEU A 1 162 ? 8.988 2.188 13.886 1.00 93.81 162 LEU A N 1
ATOM 1229 C CA . LEU A 1 162 ? 8.083 3.097 14.583 1.00 93.81 162 LEU A CA 1
ATOM 1230 C C . LEU A 1 162 ? 8.895 4.107 15.407 1.00 93.81 162 LEU A C 1
ATOM 1232 O O . LEU A 1 162 ? 9.581 3.747 16.364 1.00 93.81 162 LEU A O 1
ATOM 1236 N N . ALA A 1 163 ? 8.803 5.386 15.053 1.00 83.75 163 ALA A N 1
ATOM 1237 C CA . ALA A 1 163 ? 9.566 6.433 15.712 1.00 83.75 163 ALA A CA 1
ATOM 1238 C C . ALA A 1 163 ? 8.915 6.852 17.043 1.00 83.75 163 ALA A C 1
ATOM 1240 O O . ALA A 1 163 ? 7.757 7.277 17.090 1.00 83.75 163 ALA A O 1
ATOM 1241 N N . GLU A 1 164 ? 9.687 6.834 18.135 1.00 68.06 164 GLU A N 1
ATOM 1242 C CA . GLU A 1 164 ? 9.277 7.445 19.404 1.00 68.06 164 GLU A CA 1
ATOM 1243 C C . GLU A 1 164 ? 9.350 8.979 19.298 1.00 68.06 164 GLU A C 1
ATOM 1245 O O . GLU A 1 164 ? 10.419 9.590 19.423 1.00 68.06 164 GLU A O 1
ATOM 1250 N N . ARG A 1 165 ? 8.216 9.650 19.063 1.00 64.31 165 ARG A N 1
ATOM 1251 C CA . ARG A 1 165 ? 8.197 11.120 19.040 1.00 64.31 165 ARG A CA 1
ATOM 1252 C C . ARG A 1 165 ? 8.201 11.706 20.450 1.00 64.31 165 ARG A C 1
ATOM 1254 O O . ARG A 1 165 ? 7.414 11.333 21.310 1.00 64.31 165 ARG A O 1
ATOM 1261 N N . LYS A 1 166 ? 9.060 12.712 20.651 1.00 52.16 166 LYS A N 1
ATOM 1262 C CA . LYS A 1 166 ? 9.148 13.483 21.901 1.00 52.16 166 LYS A CA 1
ATOM 1263 C C . LYS A 1 166 ? 8.189 14.682 21.980 1.00 52.16 166 LYS A C 1
ATOM 1265 O O . LYS A 1 166 ? 8.043 15.187 23.080 1.00 52.16 166 LYS A O 1
ATOM 1270 N N . ASN A 1 167 ? 7.583 15.152 20.872 1.00 52.12 167 ASN A N 1
ATOM 1271 C CA . ASN A 1 167 ? 6.840 16.435 20.811 1.00 52.12 167 ASN A CA 1
ATOM 1272 C C . ASN A 1 167 ? 5.813 16.568 19.639 1.00 52.12 167 ASN A C 1
ATOM 1274 O O . ASN A 1 167 ? 5.611 17.676 19.150 1.00 52.12 167 ASN A O 1
ATOM 1278 N N . GLY A 1 168 ? 5.208 15.489 19.122 1.00 57.88 168 GLY A N 1
ATOM 1279 C CA . GLY A 1 168 ? 4.281 15.560 17.968 1.00 57.88 168 GLY A CA 1
ATOM 1280 C C . GLY A 1 168 ? 2.868 15.049 18.272 1.00 57.88 168 GLY A C 1
ATOM 1281 O O . GLY A 1 168 ? 2.722 14.191 19.137 1.00 57.88 168 GLY A O 1
ATOM 1282 N N . ASP A 1 169 ? 1.869 15.552 17.535 1.00 68.06 169 ASP A N 1
ATOM 1283 C CA . ASP A 1 169 ? 0.437 15.236 17.713 1.00 68.06 169 ASP A CA 1
ATOM 1284 C C . ASP A 1 169 ? 0.018 13.846 17.178 1.00 68.06 169 ASP A C 1
ATOM 1286 O O . ASP A 1 169 ? -1.059 13.374 17.529 1.00 68.06 169 ASP A O 1
ATOM 1290 N N . SER A 1 170 ? 0.849 13.174 16.365 1.00 78.19 170 SER A N 1
ATOM 1291 C CA . SER A 1 170 ? 0.607 11.798 15.892 1.00 78.19 170 SER A CA 1
ATOM 1292 C C . SER A 1 170 ? 1.888 10.963 15.798 1.00 78.19 170 SER A C 1
ATOM 1294 O O . SER A 1 170 ? 2.985 11.501 15.570 1.00 78.19 170 SER A O 1
ATOM 1296 N N . ARG A 1 171 ? 1.744 9.637 15.913 1.00 90.25 171 ARG A N 1
ATOM 1297 C CA . ARG A 1 171 ? 2.816 8.657 15.670 1.00 90.25 171 ARG A CA 1
ATOM 1298 C C . ARG A 1 171 ? 3.257 8.659 14.202 1.00 90.25 171 ARG A C 1
ATOM 1300 O O . ARG A 1 171 ? 2.481 8.985 13.301 1.00 90.25 171 ARG A O 1
ATOM 1307 N N . GLN A 1 172 ? 4.519 8.298 13.985 1.00 93.06 172 GLN A N 1
ATOM 1308 C CA . GLN A 1 172 ? 5.145 8.214 12.668 1.00 93.06 172 GLN A CA 1
ATOM 1309 C C . GLN A 1 172 ? 5.957 6.924 12.563 1.00 93.06 172 GLN A C 1
ATOM 1311 O O . GLN A 1 172 ? 6.587 6.511 13.537 1.00 93.06 172 GLN A O 1
ATOM 1316 N N . MET A 1 173 ? 5.968 6.323 11.380 1.00 94.94 173 MET A N 1
ATOM 1317 C CA . MET A 1 173 ? 6.800 5.174 11.048 1.00 94.94 173 MET A CA 1
ATOM 1318 C C . MET A 1 173 ? 7.745 5.533 9.907 1.00 94.94 173 MET A C 1
ATOM 1320 O O . MET A 1 173 ? 7.298 5.989 8.854 1.00 94.94 173 MET A O 1
ATOM 1324 N N . ASP A 1 174 ? 9.040 5.329 10.122 1.00 96.31 174 ASP A N 1
ATOM 1325 C CA . ASP A 1 174 ? 10.017 5.337 9.042 1.00 96.31 174 ASP A CA 1
ATOM 1326 C C . ASP A 1 174 ? 9.915 4.006 8.299 1.00 96.31 174 ASP A C 1
ATOM 1328 O O . ASP A 1 174 ? 9.824 2.943 8.919 1.00 96.31 174 ASP A O 1
ATOM 1332 N N . ILE A 1 175 ? 9.906 4.077 6.972 1.00 97.00 175 ILE A N 1
ATOM 1333 C CA . ILE A 1 175 ? 9.754 2.914 6.104 1.00 97.00 175 ILE A CA 1
ATOM 1334 C C . ILE A 1 175 ? 10.853 2.869 5.053 1.00 97.00 175 ILE A C 1
ATOM 1336 O O . ILE A 1 175 ? 11.255 3.888 4.475 1.00 97.00 175 ILE A O 1
ATOM 1340 N N . LEU A 1 176 ? 11.320 1.657 4.787 1.00 97.88 176 LEU A N 1
ATOM 1341 C CA . LEU A 1 176 ? 12.260 1.344 3.725 1.00 97.88 176 LEU A CA 1
ATOM 1342 C C . LEU A 1 176 ? 11.756 0.104 2.994 1.00 97.88 176 LEU A C 1
ATOM 1344 O O . LEU A 1 176 ? 11.559 -0.945 3.591 1.00 97.88 176 LEU A O 1
ATOM 1348 N N . ILE A 1 177 ? 11.528 0.241 1.698 1.00 98.19 177 ILE A N 1
ATOM 1349 C CA . ILE A 1 177 ? 10.894 -0.771 0.861 1.00 98.19 177 ILE A CA 1
ATOM 1350 C C . ILE A 1 177 ? 11.895 -1.166 -0.205 1.00 98.19 177 ILE A C 1
ATOM 1352 O O . ILE A 1 177 ? 12.344 -0.302 -0.954 1.00 98.19 177 ILE A O 1
ATOM 1356 N N . PHE A 1 178 ? 12.206 -2.449 -0.308 1.00 97.25 178 PHE A N 1
ATOM 1357 C CA . PHE A 1 178 ? 13.045 -2.999 -1.364 1.00 97.25 178 PHE A CA 1
ATOM 1358 C C . PHE A 1 178 ? 12.219 -3.871 -2.294 1.00 97.25 178 PHE A C 1
ATOM 1360 O O . PHE A 1 178 ? 11.458 -4.711 -1.825 1.00 97.25 178 PHE A O 1
ATOM 1367 N N . TYR A 1 179 ? 12.432 -3.719 -3.597 1.00 96.94 179 TYR A N 1
ATOM 1368 C CA . TYR A 1 179 ? 12.093 -4.745 -4.570 1.00 96.94 179 TYR A CA 1
ATOM 1369 C C . TYR A 1 179 ? 13.194 -5.813 -4.553 1.00 96.94 179 TYR A C 1
ATOM 1371 O O . TYR A 1 179 ? 14.360 -5.556 -4.871 1.00 96.94 179 TYR A O 1
ATOM 1379 N N . CYS A 1 180 ? 12.840 -7.005 -4.096 1.00 94.75 180 CYS A N 1
ATOM 1380 C CA . CYS A 1 180 ? 13.728 -8.129 -3.842 1.00 94.75 180 CYS A CA 1
ATOM 1381 C C . CYS A 1 180 ? 13.136 -9.440 -4.390 1.00 94.75 180 CYS A C 1
ATOM 1383 O O . CYS A 1 180 ? 12.796 -10.328 -3.604 1.00 94.75 180 CYS A O 1
ATOM 1385 N N . PRO A 1 181 ? 13.060 -9.599 -5.725 1.00 92.31 181 PRO A N 1
ATOM 1386 C CA . PRO A 1 181 ? 12.442 -10.768 -6.326 1.00 92.31 181 PRO A CA 1
ATOM 1387 C C . PRO A 1 181 ? 13.190 -12.065 -6.019 1.00 92.31 181 PRO A C 1
ATOM 1389 O O . PRO A 1 181 ? 14.415 -12.075 -5.803 1.00 92.31 181 PRO A O 1
ATOM 1392 N N . ILE A 1 182 ? 12.459 -13.183 -6.039 1.00 88.38 182 ILE A N 1
ATOM 1393 C CA . ILE A 1 182 ? 13.040 -14.519 -5.856 1.00 88.38 182 ILE A CA 1
ATOM 1394 C C . ILE A 1 182 ? 14.152 -14.750 -6.888 1.00 88.38 182 ILE A C 1
ATOM 1396 O O . ILE A 1 182 ? 13.971 -14.639 -8.097 1.00 88.38 182 ILE A O 1
ATOM 1400 N N . ARG A 1 183 ? 15.348 -15.098 -6.400 1.00 86.50 183 ARG A N 1
ATOM 1401 C CA . ARG A 1 183 ? 16.539 -15.252 -7.254 1.00 86.50 183 ARG A CA 1
ATOM 1402 C C . ARG A 1 183 ? 16.668 -16.630 -7.893 1.00 86.50 183 ARG A C 1
ATOM 1404 O O . ARG A 1 183 ? 17.317 -16.750 -8.930 1.00 86.50 183 ARG A O 1
ATOM 1411 N N . TYR A 1 184 ? 16.131 -17.657 -7.241 1.00 88.56 184 TYR A N 1
ATOM 1412 C CA . TYR A 1 184 ? 16.247 -19.051 -7.656 1.00 88.56 184 TYR A CA 1
ATOM 1413 C C . TYR A 1 184 ? 14.952 -19.781 -7.305 1.00 88.56 184 TYR A C 1
ATOM 1415 O O . TYR A 1 184 ? 14.501 -19.698 -6.165 1.00 88.56 184 TYR A O 1
ATOM 1423 N N . GLU A 1 185 ? 14.381 -20.497 -8.267 1.00 80.31 185 GLU A N 1
ATOM 1424 C CA . GLU A 1 185 ? 13.226 -21.364 -8.029 1.00 80.31 185 GLU A CA 1
ATOM 1425 C C . GLU A 1 185 ? 13.647 -22.621 -7.254 1.00 80.31 185 GLU A C 1
ATOM 1427 O O . GLU A 1 185 ? 14.783 -23.101 -7.383 1.00 80.31 185 GLU A O 1
ATOM 1432 N N . GLU A 1 186 ? 12.727 -23.185 -6.466 1.00 70.81 186 GLU A N 1
ATOM 1433 C CA . GLU A 1 186 ? 12.901 -24.550 -5.974 1.00 70.81 186 GLU A CA 1
ATOM 1434 C C . GLU A 1 186 ? 13.014 -25.474 -7.189 1.00 70.81 186 GLU A C 1
ATOM 1436 O O . GLU A 1 186 ? 12.141 -25.501 -8.055 1.00 70.81 186 GLU A O 1
ATOM 1441 N N . THR A 1 187 ? 14.132 -26.195 -7.297 1.00 65.88 187 THR A N 1
ATOM 1442 C CA . THR A 1 187 ? 14.263 -27.204 -8.350 1.00 65.88 187 THR A CA 1
ATOM 1443 C C . THR A 1 187 ? 13.190 -28.267 -8.092 1.00 65.88 187 THR A C 1
ATOM 1445 O O . THR A 1 187 ? 13.174 -28.793 -6.977 1.00 65.88 187 THR A O 1
ATOM 1448 N N . PRO A 1 188 ? 12.299 -28.557 -9.058 1.00 65.94 188 PRO A N 1
ATOM 1449 C CA . PRO A 1 188 ? 11.210 -29.511 -8.860 1.00 65.94 188 PRO A CA 1
ATOM 1450 C C . PRO A 1 188 ? 11.694 -30.935 -8.559 1.00 65.94 188 PRO A C 1
ATOM 1452 O O . PRO A 1 188 ? 12.804 -31.311 -9.013 1.00 65.94 188 PRO A O 1
#

pLDDT: mean 92.44, std 8.05, range [52.12, 98.31]